Protein AF-A0A8C1TKR2-F1 (afdb_monomer)

InterPro domains:
  IPR001360 Glycoside hydrolase family 1 [PF00232] (1-185)
  IPR001360 Glycoside hydrolase family 1 [PR00131] (51-65)
  IPR001360 Glycoside hydrolase family 1 [PR00131] (103-111)
  IPR001360 Glycoside hydrolase family 1 [PR00131] (121-132)
  IPR001360 Glycoside hydrolase family 1 [PR00131] (143-160)
  IPR001360 Glycoside hydrolase family 1 [PTHR10353] (1-186)
  IPR017853 Glycoside hydrolase superfamily [SSF51445] (1-185)

Foldseek 3Di:
DVQQQCCLAEPFVFGDPVLVVLQVVLCVLLVHRLDDDDGDDPVNSVVRYNPDPDDAFADFADWDKDFADDDNHHDPQHSVRIDTHHDPPFDDALDPVGTQDEDEHQEYFTDHDPDDPPQARVVRLVSVLRHVVRNVCCVPPVVDPDDDHHYPDPADDDDDDDDPDDDDDHGPSNVSVVVCVVVVHDDDDPVPPDDDDDDDPPDDDDDDDPDDDDDDDPDDDDDDDDDD

Solvent-accessible surface area (backbone atoms only — not comparable to full-atom values): 14859 Å² total; per-residue (Å²): 118,66,53,68,65,45,28,18,31,75,70,73,18,44,68,46,66,68,61,54,53,38,47,52,54,44,24,67,76,58,74,43,81,56,65,88,78,85,81,76,51,75,70,51,16,66,66,37,36,68,73,58,99,69,87,84,44,76,40,60,52,76,68,47,78,44,84,38,82,91,54,82,52,71,47,73,41,40,52,66,33,36,41,79,48,74,66,87,86,46,52,80,46,65,38,96,89,39,38,66,58,95,69,64,47,41,34,34,52,66,66,72,59,95,62,86,73,63,46,60,41,58,69,46,36,53,49,51,52,52,41,52,50,45,39,48,42,39,38,76,71,69,68,43,89,74,87,66,72,41,74,46,65,96,61,92,81,89,75,92,81,95,69,94,78,79,86,85,77,84,34,44,42,52,55,52,52,49,51,30,62,75,63,74,46,85,76,83,55,81,88,74,52,88,83,86,83,78,79,61,92,86,67,84,84,83,86,86,73,97,73,78,89,81,83,82,79,88,76,88,73,92,81,83,87,85,90,134

pLDDT: mean 81.85, std 14.94, range [34.03, 98.25]

Radius of gyration: 30.56 Å; Cα contacts (8 Å, |Δi|>4): 233; chains: 1; bounding box: 119×52×58 Å

Nearest PDB structures (foldseek):
  8in1-assembly2_B  TM=8.750E-01  e=7.579E-13  Aplysia kurodai
  3vik-assembly1_A  TM=8.872E-01  e=7.447E-12  Neotermes koshunensis
  3vif-assembly1_A  TM=8.863E-01  e=7.950E-12  Neotermes koshunensis
  3vij-assembly1_A  TM=8.861E-01  e=1.102E-11  Neotermes koshunensis
  3vim-assembly1_A  TM=8.866E-01  e=1.340E-11  Neotermes koshunensis

Structure (mmCIF, N/CA/C/O backbone):
data_AF-A0A8C1TKR2-F1
#
_entry.id   AF-A0A8C1TKR2-F1
#
loop_
_atom_site.group_PDB
_atom_site.id
_atom_site.type_symbol
_atom_site.label_atom_id
_atom_site.label_alt_id
_atom_site.label_comp_id
_atom_site.label_asym_id
_atom_site.label_entity_id
_atom_site.label_seq_id
_atom_site.pdbx_PDB_ins_code
_atom_site.Cartn_x
_atom_site.Cartn_y
_atom_site.Cartn_z
_atom_site.occupancy
_atom_site.B_iso_or_equiv
_atom_site.auth_seq_id
_atom_site.auth_comp_id
_atom_site.auth_asym_id
_atom_site.auth_atom_id
_atom_site.pdbx_PDB_model_num
ATOM 1 N N . MET A 1 1 ? -5.888 2.257 12.547 1.00 79.06 1 MET A N 1
ATOM 2 C CA . MET A 1 1 ? -6.909 2.865 11.656 1.00 79.06 1 MET A CA 1
ATOM 3 C C . MET A 1 1 ? -7.667 1.842 10.805 1.00 79.06 1 MET A C 1
ATOM 5 O O . MET A 1 1 ? -8.885 1.901 10.816 1.00 79.06 1 MET A O 1
ATOM 9 N N . LEU A 1 2 ? -7.014 0.888 10.122 1.00 89.00 2 LEU A N 1
ATOM 10 C CA . LEU A 1 2 ? -7.695 -0.085 9.241 1.00 89.00 2 LEU A CA 1
ATOM 11 C C . LEU A 1 2 ? -8.817 -0.895 9.924 1.00 89.00 2 LEU A C 1
ATOM 13 O O . LEU A 1 2 ? -9.923 -0.996 9.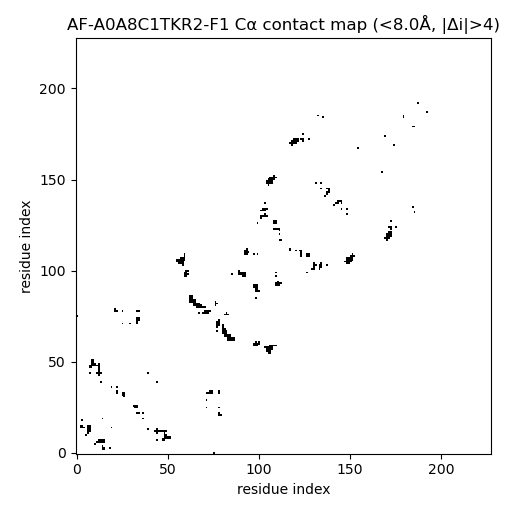398 1.00 89.00 2 LEU A O 1
ATOM 17 N N . GLY A 1 3 ? -8.546 -1.426 11.121 1.00 91.12 3 GLY A N 1
ATOM 18 C CA . GLY A 1 3 ? -9.492 -2.269 11.863 1.00 91.12 3 GLY A CA 1
ATOM 19 C C . GLY A 1 3 ? -10.804 -1.581 12.249 1.00 91.12 3 GLY A C 1
ATOM 20 O O . GLY A 1 3 ? -11.792 -2.272 12.454 1.00 91.12 3 GLY A O 1
ATOM 21 N N . TRP A 1 4 ? -10.846 -0.244 12.283 1.00 92.12 4 TRP A N 1
ATOM 22 C CA . TRP A 1 4 ? -12.078 0.502 12.564 1.00 92.12 4 TRP A CA 1
ATOM 23 C C . TRP A 1 4 ? -13.174 0.172 11.535 1.00 92.12 4 TRP A C 1
ATOM 25 O O . TRP A 1 4 ? -14.327 -0.024 11.902 1.00 92.12 4 TRP A O 1
ATOM 35 N N . PHE A 1 5 ? -12.805 0.026 10.260 1.00 93.81 5 PHE A N 1
ATOM 36 C CA . PHE A 1 5 ? -13.752 -0.273 9.182 1.00 93.81 5 PHE A CA 1
ATOM 37 C C . PHE A 1 5 ? -13.715 -1.739 8.747 1.00 93.81 5 PHE A C 1
ATOM 39 O O . PHE A 1 5 ? -14.742 -2.292 8.368 1.00 93.81 5 PHE A O 1
ATOM 46 N N . ALA A 1 6 ? -12.546 -2.381 8.806 1.00 93.75 6 ALA A N 1
ATOM 47 C CA . ALA A 1 6 ? -12.401 -3.758 8.349 1.00 93.75 6 ALA A CA 1
ATOM 48 C C . ALA A 1 6 ? -13.041 -4.776 9.306 1.00 93.75 6 ALA A C 1
ATOM 50 O O . ALA A 1 6 ? -13.633 -5.747 8.847 1.00 93.75 6 ALA A O 1
ATOM 51 N N . HIS A 1 7 ? -12.944 -4.575 10.622 1.00 96.44 7 HIS A N 1
ATOM 52 C CA . HIS A 1 7 ? -13.404 -5.576 11.588 1.00 96.44 7 HIS A CA 1
ATOM 53 C C . HIS A 1 7 ? -14.922 -5.816 11.540 1.00 96.44 7 HIS A C 1
ATOM 55 O O . HIS A 1 7 ? -15.310 -6.979 11.408 1.00 96.44 7 HIS A O 1
ATOM 61 N N . PRO A 1 8 ? -15.781 -4.771 11.501 1.00 97.44 8 PRO A N 1
ATOM 62 C CA . PRO A 1 8 ? -17.220 -4.988 11.376 1.00 97.44 8 PRO A CA 1
ATOM 63 C C . PRO A 1 8 ? -17.603 -5.759 10.105 1.00 97.44 8 PRO A C 1
ATOM 65 O O . PRO A 1 8 ? -18.511 -6.578 10.120 1.00 97.44 8 PRO A O 1
ATOM 68 N N . ILE A 1 9 ? -16.899 -5.536 8.994 1.00 96.75 9 ILE A N 1
ATOM 69 C CA . ILE A 1 9 ? -17.244 -6.156 7.708 1.00 96.75 9 ILE A CA 1
ATOM 70 C C . ILE A 1 9 ? -16.722 -7.595 7.619 1.00 96.75 9 ILE A C 1
ATOM 72 O O . ILE A 1 9 ? -17.441 -8.478 7.161 1.00 96.75 9 ILE A O 1
ATOM 76 N N . PHE A 1 10 ? -15.479 -7.846 8.032 1.00 92.56 10 PHE A N 1
ATOM 77 C CA . PHE A 1 10 ? -14.777 -9.099 7.725 1.00 92.56 10 PHE A CA 1
ATOM 78 C C . PHE A 1 10 ? -14.642 -10.065 8.907 1.00 92.56 10 PHE A C 1
ATOM 80 O O . PHE A 1 10 ? -14.197 -11.192 8.697 1.00 92.56 10 PHE A O 1
ATOM 87 N N . VAL A 1 11 ? -14.988 -9.649 10.130 1.00 95.44 11 VAL A N 1
ATOM 88 C CA . VAL A 1 11 ? -14.811 -10.471 11.338 1.00 95.44 11 VAL A CA 1
ATOM 89 C C . VAL A 1 11 ? -16.162 -10.825 11.955 1.00 95.44 11 VAL A C 1
ATOM 91 O O . VAL A 1 11 ? -16.632 -11.947 11.770 1.00 95.44 11 VAL A O 1
ATOM 94 N N . ASP A 1 12 ? -16.807 -9.892 12.655 1.00 96.12 12 ASP A N 1
ATOM 95 C CA . ASP A 1 12 ? -17.932 -10.210 13.552 1.00 96.12 12 ASP A CA 1
ATOM 96 C C . ASP A 1 12 ? -19.083 -9.190 13.557 1.00 96.12 12 ASP A C 1
ATOM 98 O O . ASP A 1 12 ? -19.992 -9.297 14.379 1.00 96.12 12 ASP A O 1
ATOM 102 N N . GLY A 1 13 ? -19.084 -8.205 12.655 1.00 96.69 13 GLY A N 1
ATOM 103 C CA . GLY A 1 13 ? -20.134 -7.183 12.631 1.00 96.69 13 GLY A CA 1
ATOM 104 C C . GLY A 1 13 ? -19.919 -6.025 13.606 1.00 96.69 13 GLY A C 1
ATOM 105 O O . GLY A 1 13 ? -20.679 -5.061 13.540 1.00 96.69 13 GLY A O 1
ATOM 106 N N . ASP A 1 14 ? -18.901 -6.068 14.476 1.00 97.69 14 ASP A N 1
ATOM 107 C CA . ASP A 1 14 ? -18.662 -5.054 15.509 1.00 97.69 14 ASP A CA 1
ATOM 108 C C . ASP A 1 14 ? -17.264 -4.412 15.414 1.00 97.69 14 ASP A C 1
ATOM 110 O O . ASP A 1 14 ? -16.359 -4.869 14.706 1.00 97.69 14 ASP A O 1
ATOM 114 N N . TYR A 1 15 ? -17.081 -3.295 16.120 1.00 97.06 15 TYR A N 1
ATOM 115 C CA . TYR A 1 15 ? -15.782 -2.646 16.253 1.00 97.06 15 TYR A CA 1
ATOM 116 C C . TYR A 1 15 ? -14.791 -3.515 17.049 1.00 97.06 15 TYR A C 1
ATOM 118 O O . TYR A 1 15 ? -15.198 -4.212 17.984 1.00 97.06 15 TYR A O 1
ATOM 126 N N . PRO A 1 16 ? -13.473 -3.410 16.773 1.00 96.00 16 PRO A N 1
ATOM 127 C CA . PRO A 1 16 ? -12.457 -4.144 17.526 1.00 96.00 16 PRO A CA 1
ATOM 128 C C . PRO A 1 16 ? -12.535 -3.855 19.029 1.00 96.00 16 PRO A C 1
ATOM 130 O O . PRO A 1 16 ? -12.645 -2.692 19.424 1.00 96.00 16 PRO A O 1
ATOM 133 N N . ALA A 1 17 ? -12.383 -4.887 19.867 1.00 94.56 17 ALA A N 1
ATOM 134 C CA . ALA A 1 17 ? -12.387 -4.751 21.331 1.00 94.56 17 ALA A CA 1
ATOM 135 C C . ALA A 1 17 ? -11.395 -3.682 21.821 1.00 94.56 17 ALA A C 1
ATOM 137 O O . ALA A 1 17 ? -11.778 -2.764 22.539 1.00 94.56 17 ALA A O 1
ATOM 138 N N . MET A 1 18 ? -10.168 -3.711 21.294 1.00 92.44 18 MET A N 1
ATOM 139 C CA . MET A 1 18 ? -9.125 -2.724 21.590 1.00 92.44 18 MET A CA 1
ATOM 140 C C . MET A 1 18 ? -9.574 -1.275 21.335 1.00 92.44 18 MET A C 1
ATOM 142 O O . MET A 1 18 ? -9.243 -0.385 22.108 1.00 92.44 18 MET A O 1
ATOM 146 N N . LEU A 1 19 ? -10.329 -1.007 20.261 1.00 92.69 19 LEU A N 1
ATOM 147 C CA . LEU A 1 19 ? -10.784 0.353 19.949 1.00 92.69 19 LEU A CA 1
ATOM 148 C C . LEU A 1 19 ? -11.823 0.841 20.970 1.00 92.69 19 LEU A C 1
ATOM 150 O O . LEU A 1 19 ? -11.782 2.004 21.378 1.00 92.69 19 LEU A O 1
ATOM 154 N N . LYS A 1 20 ? -12.730 -0.053 21.383 1.00 93.19 20 LYS A N 1
ATOM 155 C CA . LYS A 1 20 ? -13.746 0.219 22.409 1.00 93.19 20 LYS A CA 1
ATOM 156 C C . LYS A 1 20 ? -13.079 0.504 23.757 1.00 93.19 20 LYS A C 1
ATOM 158 O O . LYS A 1 20 ? -13.269 1.583 24.310 1.00 93.19 20 LYS A O 1
ATOM 163 N N . GLU A 1 21 ? -12.200 -0.396 24.196 1.00 92.81 21 GLU A N 1
ATOM 164 C CA . GLU A 1 21 ? -11.463 -0.288 25.462 1.00 92.81 21 GLU A CA 1
ATOM 165 C C . GLU A 1 21 ? -10.618 0.990 25.547 1.00 92.81 21 GLU A C 1
ATOM 167 O O . GLU A 1 21 ? -10.650 1.689 26.558 1.00 92.81 21 GLU A O 1
ATOM 172 N N . GLN A 1 22 ? -9.886 1.347 24.484 1.00 90.94 22 GLN A N 1
ATOM 173 C CA . GLN A 1 22 ? -9.074 2.571 24.471 1.00 90.94 22 GLN A CA 1
ATOM 174 C C . GLN A 1 22 ? -9.934 3.836 24.549 1.00 90.94 22 GLN A C 1
ATOM 176 O O . GLN A 1 22 ? -9.581 4.787 25.246 1.00 90.94 22 GLN A O 1
ATOM 181 N N . THR A 1 23 ? -11.086 3.846 23.875 1.00 91.12 23 THR A N 1
ATOM 182 C CA . THR A 1 23 ? -12.007 4.990 23.902 1.00 91.12 23 THR A CA 1
ATOM 183 C C . THR A 1 23 ? -12.607 5.185 25.297 1.00 91.12 23 THR A C 1
ATOM 185 O O . THR A 1 23 ? -12.652 6.312 25.792 1.00 91.12 23 THR A O 1
ATOM 188 N N . GLU A 1 24 ? -13.014 4.097 25.956 1.00 91.19 24 GLU A N 1
ATOM 189 C CA . GLU A 1 24 ? -13.528 4.118 27.331 1.00 91.19 24 GLU A CA 1
ATOM 190 C C . GLU A 1 24 ? -12.447 4.555 28.325 1.00 91.19 24 GLU A C 1
ATOM 192 O O . GLU A 1 24 ? -12.639 5.528 29.055 1.00 91.19 24 GLU A O 1
ATOM 197 N N . LYS A 1 25 ? -11.258 3.944 28.260 1.00 90.94 25 LYS A N 1
ATOM 198 C CA . LYS A 1 25 ? -10.105 4.317 29.092 1.00 90.94 25 LYS A CA 1
ATOM 199 C C . LYS A 1 25 ? -9.770 5.805 28.972 1.00 90.94 25 LYS A C 1
ATOM 201 O O . LYS A 1 25 ? -9.471 6.464 29.968 1.00 90.94 25 LYS A O 1
ATOM 206 N N . LYS A 1 26 ? -9.819 6.357 27.757 1.00 90.00 26 LYS A N 1
ATOM 207 C CA . LYS A 1 26 ? -9.553 7.780 27.508 1.00 90.00 26 LYS A CA 1
ATOM 208 C C . LYS A 1 26 ? -10.638 8.702 28.036 1.00 90.00 26 LYS A C 1
ATOM 210 O O . LYS A 1 26 ? -10.316 9.778 28.542 1.00 90.00 26 LYS A O 1
ATOM 215 N N . LYS A 1 27 ? -11.900 8.289 27.940 1.00 90.25 27 LYS A N 1
ATOM 216 C CA . LYS A 1 27 ? -13.023 9.017 28.532 1.00 90.25 27 LYS A CA 1
ATOM 217 C C . LYS A 1 27 ? -12.861 9.125 30.049 1.00 90.25 27 LYS A C 1
ATOM 219 O O . LYS A 1 27 ? -13.019 10.222 30.583 1.00 90.25 27 LYS A O 1
ATOM 224 N N . ASP A 1 28 ? -12.484 8.031 30.707 1.00 91.25 28 ASP A N 1
ATOM 225 C CA . ASP A 1 28 ? -12.277 7.990 32.158 1.00 91.25 28 ASP A CA 1
ATOM 226 C C . ASP A 1 28 ? -11.068 8.830 32.587 1.00 91.25 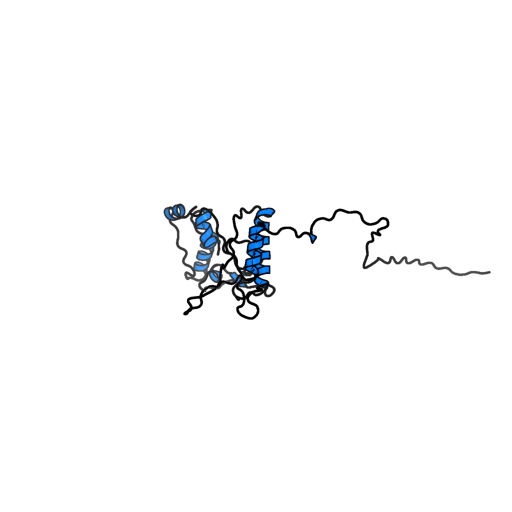28 ASP A C 1
ATOM 228 O O . ASP A 1 28 ? -11.163 9.623 33.522 1.00 91.25 28 ASP A O 1
ATOM 232 N N . LEU A 1 29 ? -9.947 8.722 31.864 1.00 91.00 29 LEU A N 1
ATOM 233 C CA . LEU A 1 29 ? -8.722 9.472 32.156 1.00 91.00 29 LEU A CA 1
ATOM 234 C C . LEU A 1 29 ? -8.907 10.990 32.014 1.00 91.00 29 LEU A C 1
ATOM 236 O O . LEU A 1 29 ? -8.419 11.758 32.839 1.00 91.00 29 LEU A O 1
ATOM 240 N N . CYS A 1 30 ? -9.577 11.431 30.949 1.00 90.19 30 CYS A N 1
ATOM 241 C CA . CYS A 1 30 ? -9.689 12.850 30.612 1.00 90.19 30 CYS A CA 1
ATOM 242 C C . CYS A 1 30 ? -10.970 13.507 31.144 1.00 90.19 30 CYS A C 1
ATOM 244 O O . CYS A 1 30 ? -11.148 14.714 30.967 1.00 90.19 30 CYS A O 1
ATOM 246 N N . GLY A 1 31 ? -11.887 12.731 31.734 1.00 90.00 31 GLY A N 1
ATOM 247 C CA . GLY A 1 31 ? -13.179 13.212 32.234 1.00 90.00 31 GLY A CA 1
ATOM 248 C C . GLY A 1 31 ? -14.092 13.806 31.153 1.00 90.00 31 GLY A C 1
ATOM 249 O O . GLY A 1 31 ? -15.048 14.510 31.472 1.00 90.00 31 GLY A O 1
ATOM 250 N N . LYS A 1 32 ? -13.791 13.567 29.869 1.00 89.00 32 LYS A N 1
ATOM 251 C CA . LYS A 1 32 ? -14.544 14.073 28.715 1.00 89.00 32 LYS A CA 1
ATOM 252 C C . LYS A 1 32 ? -14.496 13.079 27.561 1.00 89.00 32 LYS A C 1
ATOM 254 O O . LYS A 1 32 ? -13.526 12.345 27.391 1.00 89.00 32 LYS A O 1
ATOM 259 N N . GLU A 1 33 ? -15.535 13.084 26.738 1.00 86.19 33 GLU A N 1
ATOM 260 C CA . GLU A 1 33 ? -15.621 12.217 25.564 1.00 86.19 33 GLU A CA 1
ATOM 261 C C . GLU A 1 33 ? -14.721 12.758 24.437 1.00 86.19 33 GLU A C 1
ATOM 263 O O . GLU A 1 33 ? -15.028 13.775 23.816 1.00 86.19 33 GLU A O 1
ATOM 268 N N . LEU A 1 34 ? -13.575 12.104 24.200 1.00 86.69 34 LEU A N 1
ATOM 269 C CA . LEU A 1 34 ? -12.618 12.482 23.142 1.00 86.69 34 LEU A CA 1
ATOM 270 C C . LEU A 1 34 ? -12.971 11.911 21.767 1.00 86.69 34 LEU A C 1
ATOM 272 O O . LEU A 1 34 ? -12.581 12.464 20.738 1.00 86.69 34 LEU A O 1
ATOM 276 N N . ALA A 1 35 ? -13.685 10.790 21.757 1.00 86.12 35 ALA A N 1
ATOM 277 C CA . ALA A 1 35 ? -14.194 10.139 20.567 1.00 86.12 35 ALA A CA 1
ATOM 278 C C . ALA A 1 35 ? -15.553 9.528 20.886 1.00 86.12 35 ALA A C 1
ATOM 280 O O . ALA A 1 35 ? -15.739 8.916 21.936 1.00 86.12 35 ALA A O 1
ATOM 281 N N . ARG A 1 36 ? -16.483 9.685 19.947 1.00 87.44 36 ARG A N 1
ATOM 282 C CA . ARG A 1 36 ? -17.804 9.077 20.017 1.00 87.44 36 ARG A CA 1
ATOM 283 C C . ARG A 1 36 ? -17.809 7.831 19.150 1.00 87.44 36 ARG A C 1
ATOM 285 O O . ARG A 1 36 ? -17.754 7.940 17.925 1.00 87.44 36 ARG A O 1
ATOM 292 N N . LEU A 1 37 ? -17.880 6.669 19.788 1.00 90.25 37 LEU A N 1
ATOM 293 C CA . LEU A 1 37 ? -17.986 5.379 19.116 1.00 90.25 37 LEU A CA 1
ATOM 294 C C . LEU A 1 37 ? -19.405 4.828 19.327 1.00 90.25 37 LEU A C 1
ATOM 296 O O . LEU A 1 37 ? -19.747 4.465 20.452 1.00 90.25 37 LEU A O 1
ATOM 300 N N . PRO A 1 38 ? -20.266 4.818 18.293 1.00 92.69 38 PRO A N 1
ATOM 301 C CA . PRO A 1 38 ? -21.594 4.223 18.395 1.00 92.69 38 PRO A CA 1
ATOM 302 C C . PRO A 1 38 ? -21.521 2.729 18.723 1.00 92.69 38 PRO A C 1
ATOM 304 O O . PRO A 1 38 ? -20.547 2.058 18.389 1.00 92.69 38 PRO A O 1
ATOM 307 N N . VAL A 1 39 ? -22.578 2.206 19.338 1.00 95.12 39 VAL A N 1
ATOM 308 C CA . VAL A 1 39 ? -22.720 0.773 19.611 1.00 95.12 39 VAL A CA 1
ATOM 309 C C . VAL A 1 39 ? -23.666 0.182 18.577 1.00 95.12 39 VAL A C 1
ATOM 311 O O . VAL A 1 39 ? -24.789 0.665 18.440 1.00 95.12 39 VAL A O 1
ATOM 314 N N . PHE A 1 40 ? -23.222 -0.854 17.867 1.00 97.12 40 PHE A N 1
ATOM 315 C CA . PHE A 1 40 ? -24.086 -1.586 16.948 1.00 97.12 40 PHE A CA 1
ATOM 316 C C . PHE A 1 40 ? -25.052 -2.487 17.713 1.00 97.12 40 PHE A C 1
ATOM 318 O O . PHE A 1 40 ? -24.660 -3.239 18.608 1.00 97.12 40 PHE A O 1
ATOM 325 N N . THR A 1 41 ? -26.321 -2.441 17.324 1.00 97.88 41 THR A N 1
ATOM 326 C CA . THR A 1 41 ? -27.315 -3.437 17.724 1.00 97.88 41 THR A CA 1
ATOM 327 C C . THR A 1 41 ? -27.006 -4.787 17.077 1.00 97.88 41 THR A C 1
ATOM 329 O O . THR A 1 41 ? -26.368 -4.857 16.027 1.00 97.88 41 THR A O 1
ATOM 332 N N . GLU A 1 42 ? -27.504 -5.880 17.653 1.00 98.06 42 GLU A N 1
ATOM 333 C CA . GLU A 1 42 ? -27.292 -7.223 17.088 1.00 98.06 42 GLU A CA 1
ATOM 334 C C . GLU A 1 42 ? -27.815 -7.350 15.646 1.00 98.06 42 GLU A C 1
ATOM 336 O O . GLU A 1 42 ? -27.181 -7.988 14.807 1.00 98.06 42 GLU A O 1
ATOM 341 N N . ALA A 1 43 ? -28.923 -6.674 15.324 1.00 98.06 43 ALA A N 1
ATOM 342 C CA . ALA A 1 43 ? -29.457 -6.632 13.964 1.00 98.06 43 ALA A CA 1
ATOM 343 C C . ALA A 1 43 ? -28.520 -5.897 12.985 1.00 98.06 43 ALA A C 1
ATOM 345 O O . ALA A 1 43 ? -28.391 -6.303 11.831 1.00 98.06 43 ALA A O 1
ATOM 346 N N . GLU A 1 44 ? -27.848 -4.831 13.427 1.00 98.25 44 GLU A N 1
ATOM 347 C CA . GLU A 1 44 ? -26.872 -4.103 12.608 1.00 98.25 44 GLU A CA 1
ATOM 348 C C . GLU A 1 44 ? -25.592 -4.909 12.405 1.00 98.25 44 GLU A C 1
ATOM 350 O O . GLU A 1 44 ? -25.110 -4.982 11.277 1.00 98.25 44 GLU A O 1
ATOM 355 N N . LYS A 1 45 ? -25.087 -5.572 13.453 1.00 98.06 45 LYS A N 1
ATOM 356 C CA . LYS A 1 45 ? -23.911 -6.449 13.347 1.00 98.06 45 LYS A CA 1
ATOM 357 C C . LYS A 1 45 ? -24.134 -7.532 12.296 1.00 98.06 45 LYS A C 1
ATOM 359 O O . LYS A 1 45 ? -23.336 -7.663 11.371 1.00 98.06 45 LYS A O 1
ATOM 364 N N . GLN A 1 46 ? -25.272 -8.227 12.375 1.00 97.50 46 GLN A N 1
ATOM 365 C CA . GLN A 1 46 ? -25.663 -9.249 11.397 1.00 97.50 46 GLN A CA 1
ATOM 366 C C . GLN A 1 46 ? -25.832 -8.682 9.985 1.00 97.50 46 GLN A C 1
ATOM 368 O O . GLN A 1 46 ? -25.546 -9.364 9.007 1.00 97.50 46 GLN A O 1
ATOM 373 N N . ARG A 1 47 ? -26.300 -7.435 9.862 1.00 97.81 47 ARG A N 1
ATOM 374 C CA . ARG A 1 47 ? -26.461 -6.770 8.566 1.00 97.81 47 ARG A CA 1
ATOM 375 C C . ARG A 1 47 ? -25.126 -6.372 7.935 1.00 97.81 47 ARG A C 1
ATOM 377 O O . ARG A 1 47 ? -25.062 -6.316 6.712 1.00 97.81 47 ARG A O 1
ATOM 384 N N . ILE A 1 48 ? -24.113 -6.030 8.732 1.00 97.25 48 ILE A N 1
ATOM 385 C CA . ILE A 1 48 ? -22.815 -5.521 8.259 1.00 97.25 48 ILE A CA 1
ATOM 386 C C . ILE A 1 48 ? -21.820 -6.659 8.011 1.00 97.25 48 ILE 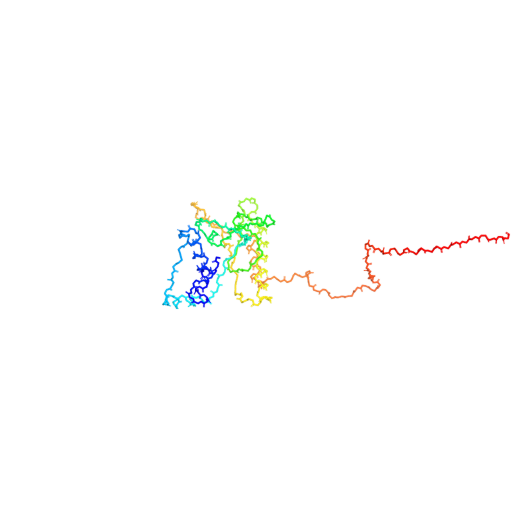A C 1
ATOM 388 O O . ILE A 1 48 ? -21.030 -6.588 7.065 1.00 97.25 48 ILE A O 1
ATOM 392 N N . GLN A 1 49 ? -21.847 -7.700 8.841 1.00 96.62 49 GLN A N 1
ATOM 393 C CA . GLN A 1 49 ? -20.918 -8.817 8.735 1.00 96.62 49 GLN A CA 1
ATOM 394 C C . GLN A 1 49 ? -21.041 -9.505 7.368 1.00 96.62 49 GLN A C 1
ATOM 396 O O . GLN A 1 49 ?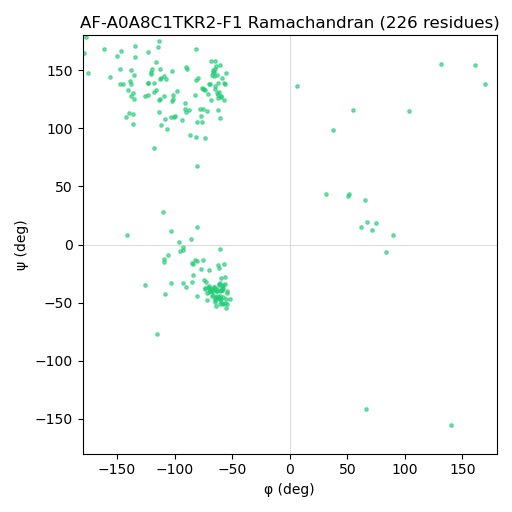 -22.126 -9.883 6.933 1.00 96.62 49 GLN A O 1
ATOM 401 N N . GLY A 1 50 ? -19.912 -9.676 6.680 1.00 92.12 50 GLY A N 1
ATOM 402 C CA . GLY A 1 50 ? -19.848 -10.348 5.384 1.00 92.12 50 GLY A CA 1
ATOM 403 C C . GLY A 1 50 ? -20.379 -9.525 4.208 1.00 92.12 50 GLY A C 1
ATOM 404 O O . GLY A 1 50 ? -20.665 -10.092 3.160 1.00 92.12 50 GLY A O 1
ATOM 405 N N . THR A 1 51 ? -20.499 -8.200 4.336 1.00 96.88 51 THR A N 1
ATOM 406 C CA . THR A 1 51 ? -21.018 -7.321 3.264 1.00 96.88 51 THR A CA 1
ATOM 407 C C . THR A 1 51 ? -20.006 -6.960 2.168 1.00 96.88 51 THR A C 1
ATOM 409 O O . THR A 1 51 ? -20.246 -6.038 1.387 1.00 96.88 51 THR A O 1
ATOM 412 N N . ALA A 1 52 ? -18.877 -7.668 2.082 1.00 87.94 52 ALA A N 1
ATOM 413 C CA . ALA A 1 52 ? -17.869 -7.455 1.049 1.00 87.94 52 ALA A CA 1
ATOM 414 C C . ALA A 1 52 ? -17.336 -8.782 0.496 1.00 87.94 52 ALA A C 1
ATOM 416 O O . ALA A 1 52 ? -16.839 -9.624 1.242 1.00 87.94 52 ALA A O 1
ATOM 417 N N . ASP A 1 53 ? -17.370 -8.922 -0.830 1.00 87.19 53 ASP A N 1
ATOM 418 C CA . ASP A 1 53 ? -16.910 -10.130 -1.530 1.00 87.19 53 ASP A CA 1
ATOM 419 C C . ASP A 1 53 ? -15.377 -10.216 -1.634 1.00 87.19 53 ASP A C 1
ATOM 421 O O . ASP A 1 53 ? -14.804 -11.284 -1.854 1.00 87.19 53 ASP A O 1
ATOM 425 N N . PHE A 1 54 ? -14.689 -9.079 -1.503 1.00 86.75 54 PHE A N 1
ATOM 426 C CA . PHE A 1 54 ? -13.235 -8.982 -1.565 1.00 86.75 54 PHE A CA 1
ATOM 427 C C . PHE A 1 54 ? -12.712 -7.835 -0.696 1.00 86.75 54 PHE A C 1
ATOM 429 O O . PHE A 1 54 ? -13.441 -6.912 -0.333 1.00 86.75 54 PHE A O 1
ATOM 436 N N . PHE A 1 55 ? -11.415 -7.879 -0.391 1.00 85.50 55 PHE A N 1
ATOM 437 C CA . PHE A 1 55 ? -10.738 -6.857 0.400 1.00 85.50 55 PHE A CA 1
ATOM 438 C C . PHE A 1 55 ? -9.958 -5.891 -0.501 1.00 85.50 55 PHE A C 1
ATOM 440 O O . PHE A 1 55 ? -8.940 -6.262 -1.088 1.00 85.50 55 PHE A O 1
ATOM 447 N N . GLY A 1 56 ? -10.429 -4.648 -0.611 1.00 85.19 56 GLY A N 1
ATOM 448 C CA . GLY A 1 56 ? -9.722 -3.568 -1.304 1.00 85.19 56 GLY A CA 1
ATOM 449 C C . GLY A 1 56 ? -8.809 -2.790 -0.354 1.00 85.19 56 GLY A C 1
ATOM 450 O O . GLY A 1 56 ? -9.287 -2.094 0.537 1.00 85.19 56 GLY A O 1
ATOM 451 N N . LEU A 1 57 ? -7.496 -2.872 -0.558 1.00 84.69 57 LEU A N 1
ATOM 452 C CA . LEU A 1 57 ? -6.479 -2.112 0.172 1.00 84.69 57 LEU A CA 1
ATOM 453 C C . LEU A 1 57 ? -5.930 -0.936 -0.654 1.00 84.69 57 LEU A C 1
ATOM 455 O O . LEU A 1 57 ? -5.186 -1.141 -1.612 1.00 84.69 57 LEU A O 1
ATOM 459 N N . ASN A 1 58 ? -6.244 0.301 -0.283 1.00 83.94 58 ASN A N 1
ATOM 460 C CA . ASN A 1 58 ? -5.596 1.485 -0.856 1.00 83.94 58 ASN A CA 1
ATOM 461 C C . ASN A 1 58 ? -4.379 1.852 0.004 1.00 83.94 58 ASN A C 1
ATOM 463 O O . ASN A 1 58 ? -4.538 2.153 1.188 1.00 83.94 58 ASN A O 1
ATOM 467 N N . HIS A 1 59 ? -3.177 1.795 -0.566 1.00 82.56 59 HIS A N 1
ATOM 468 C CA . HIS A 1 59 ? -1.936 2.034 0.164 1.00 82.56 59 HIS A CA 1
ATOM 469 C C . HIS A 1 59 ? -1.009 2.933 -0.656 1.00 82.56 59 HIS A C 1
ATOM 471 O O . HIS A 1 59 ? -0.771 2.728 -1.843 1.00 82.56 59 HIS A O 1
ATOM 477 N N . LEU A 1 60 ? -0.506 3.981 -0.016 1.00 75.12 60 LEU A N 1
ATOM 478 C CA . LEU A 1 60 ? 0.309 5.007 -0.673 1.00 75.12 60 LEU A CA 1
ATOM 479 C C . LEU A 1 60 ? 1.649 5.207 0.030 1.00 75.12 60 LEU A C 1
ATOM 481 O O . LEU A 1 60 ? 2.644 5.524 -0.614 1.00 75.12 60 LEU A O 1
ATOM 485 N N . THR A 1 61 ? 1.657 5.071 1.352 1.00 76.00 61 THR A N 1
ATOM 486 C CA . THR A 1 61 ? 2.826 5.281 2.199 1.00 76.00 61 THR A CA 1
ATOM 487 C C . THR A 1 61 ? 2.601 4.600 3.545 1.00 76.00 61 THR A C 1
ATOM 489 O O . THR A 1 61 ? 1.466 4.261 3.904 1.00 76.00 61 THR A O 1
ATOM 492 N N . SER A 1 62 ? 3.671 4.494 4.323 1.00 80.75 62 SER A N 1
ATOM 493 C CA . SER A 1 62 ? 3.625 4.129 5.735 1.00 80.75 62 SER A CA 1
ATOM 494 C C . SER A 1 62 ? 4.087 5.291 6.615 1.00 80.75 62 SER A C 1
ATOM 496 O O . SER A 1 62 ? 4.571 6.315 6.137 1.00 80.75 62 SER A O 1
ATOM 498 N N . ARG A 1 63 ? 3.896 5.155 7.927 1.00 82.75 63 ARG A N 1
ATOM 499 C CA . ARG A 1 63 ? 4.392 6.091 8.942 1.00 82.75 63 ARG A CA 1
ATOM 500 C C . ARG A 1 63 ? 5.004 5.285 10.078 1.00 82.75 63 ARG A C 1
ATOM 502 O O . ARG A 1 63 ? 4.506 4.206 10.395 1.00 82.75 63 ARG A O 1
ATOM 509 N N . LEU A 1 64 ? 6.052 5.823 10.686 1.00 84.75 64 LEU A N 1
ATOM 510 C CA . LEU A 1 64 ? 6.598 5.294 11.926 1.00 84.75 64 LEU A CA 1
ATOM 511 C C . LEU A 1 64 ? 5.736 5.765 13.096 1.00 84.75 64 LEU A C 1
ATOM 513 O O . LEU A 1 64 ? 5.226 6.889 13.082 1.00 84.75 64 LEU A O 1
ATOM 517 N N . ILE A 1 65 ? 5.563 4.898 14.091 1.00 88.94 65 ILE A N 1
ATOM 518 C CA . ILE A 1 65 ? 4.727 5.159 15.260 1.00 88.94 65 ILE A CA 1
ATOM 519 C C . ILE A 1 65 ? 5.579 5.130 16.525 1.00 88.94 65 ILE A C 1
ATOM 521 O O . ILE A 1 65 ? 6.329 4.184 16.749 1.00 88.94 65 ILE A O 1
ATOM 525 N N . THR A 1 66 ? 5.420 6.147 17.363 1.00 89.69 66 THR A N 1
ATOM 526 C CA . THR A 1 66 ? 5.919 6.176 18.742 1.00 89.69 66 THR A CA 1
ATOM 527 C C . THR A 1 66 ? 4.757 6.333 19.705 1.00 89.69 66 THR A C 1
ATOM 529 O O . THR A 1 66 ? 3.738 6.937 19.367 1.00 89.69 66 THR A O 1
ATOM 532 N N . GLU A 1 67 ? 4.917 5.803 20.911 1.00 89.81 67 GLU A N 1
ATOM 533 C CA . GLU A 1 67 ? 3.966 6.029 21.993 1.00 89.81 67 GLU A CA 1
ATOM 534 C C . GLU A 1 67 ? 3.912 7.522 22.341 1.00 89.81 67 GLU A C 1
ATOM 536 O O . GLU A 1 67 ? 4.935 8.210 22.390 1.00 89.81 67 GLU A O 1
ATOM 541 N N . SER A 1 68 ? 2.708 8.032 22.580 1.00 85.19 68 SER A N 1
ATOM 542 C CA . SER A 1 68 ? 2.506 9.370 23.116 1.00 85.19 68 SER A CA 1
ATOM 543 C C . SER A 1 68 ? 1.449 9.324 24.198 1.00 85.19 68 SER A C 1
ATOM 545 O O . SER A 1 68 ? 0.277 9.097 23.911 1.00 85.19 68 SER A O 1
ATOM 547 N N . LEU A 1 69 ? 1.861 9.558 25.436 1.00 77.88 69 LEU A N 1
ATOM 548 C CA . LEU A 1 69 ? 0.978 9.445 26.586 1.00 77.88 69 LEU A CA 1
ATOM 549 C C . LEU A 1 69 ? 0.267 10.765 26.897 1.00 77.88 69 LEU A C 1
ATOM 551 O O . LEU A 1 69 ? 0.804 11.854 26.695 1.00 77.88 69 LEU A O 1
ATOM 555 N N . ASN A 1 70 ? -0.915 10.636 27.499 1.00 69.75 70 ASN A N 1
ATOM 556 C CA . ASN A 1 70 ? -1.578 11.679 28.292 1.00 69.75 70 ASN A CA 1
ATOM 557 C C . ASN A 1 70 ? -2.058 12.934 27.542 1.00 69.75 70 ASN A C 1
ATOM 559 O O . ASN A 1 70 ? -2.356 13.940 28.182 1.00 69.75 70 ASN A O 1
ATOM 563 N N . SER A 1 71 ? -2.215 12.886 26.216 1.00 83.81 71 SER A N 1
ATOM 564 C CA . SER A 1 71 ? -3.004 13.916 25.529 1.00 83.81 71 SER A CA 1
ATOM 565 C C . SER A 1 71 ? -4.500 13.683 25.750 1.00 83.81 71 SER A C 1
ATOM 567 O O . SER A 1 71 ? -5.000 12.560 25.611 1.00 83.81 71 SER A O 1
ATOM 569 N N . CYS A 1 72 ? -5.204 14.767 26.075 1.00 88.38 72 CYS A N 1
ATOM 570 C CA . CYS A 1 72 ? -6.661 14.831 26.171 1.00 88.38 72 CYS A CA 1
ATOM 571 C C . CYS A 1 72 ? -7.262 15.682 25.041 1.00 88.38 72 CYS A C 1
ATOM 573 O O . CYS A 1 72 ? -8.321 16.298 25.209 1.00 88.38 72 CYS A O 1
ATOM 575 N N . ASP A 1 73 ? -6.586 15.743 23.897 1.00 88.12 73 ASP A N 1
ATOM 576 C CA . ASP A 1 73 ? -7.098 16.386 22.693 1.00 88.12 73 ASP A CA 1
ATOM 577 C C . ASP A 1 73 ? -7.893 15.400 21.837 1.00 88.12 73 ASP A C 1
ATOM 579 O O . ASP A 1 73 ? -7.650 14.193 21.838 1.00 88.12 73 ASP A O 1
ATOM 583 N N . ALA A 1 74 ? -8.862 15.914 21.082 1.00 84.88 74 ALA A N 1
ATOM 584 C CA . ALA A 1 74 ? -9.628 15.088 20.158 1.00 84.88 74 ALA A CA 1
ATOM 585 C C . ALA A 1 74 ? -8.739 14.602 18.999 1.00 84.88 74 ALA A C 1
ATOM 587 O O . ALA A 1 74 ? -7.845 15.313 18.536 1.00 84.88 74 ALA A O 1
ATOM 588 N N . GLY A 1 75 ? -9.005 13.393 18.507 1.00 85.69 75 GLY A N 1
ATOM 589 C CA . GLY A 1 75 ? -8.354 12.841 17.319 1.00 85.69 75 GLY A CA 1
ATOM 590 C C . GLY A 1 75 ? -7.824 11.418 17.512 1.00 85.69 75 GLY A C 1
ATOM 591 O O . GLY A 1 75 ? -7.514 11.013 18.632 1.00 85.69 75 GLY A O 1
ATOM 592 N N . PRO A 1 76 ? -7.690 10.647 16.418 1.00 86.69 76 PRO A N 1
ATOM 593 C CA . PRO A 1 76 ? -7.348 9.225 16.477 1.00 86.69 76 PRO A CA 1
ATOM 594 C C . PRO A 1 76 ? -5.979 8.959 17.116 1.00 86.69 76 PRO A C 1
ATOM 596 O O . PRO A 1 76 ? -5.831 7.977 17.834 1.00 86.69 76 PRO A O 1
ATOM 599 N N . ASN A 1 77 ? -5.011 9.850 16.897 1.00 88.75 77 ASN A N 1
ATOM 600 C CA . ASN A 1 77 ? -3.663 9.761 17.461 1.00 88.75 77 ASN A CA 1
ATOM 601 C C . ASN A 1 77 ? -3.678 9.896 18.992 1.00 88.75 77 ASN A C 1
ATOM 603 O O . ASN A 1 77 ? -3.115 9.067 19.697 1.00 88.75 77 ASN A O 1
ATOM 607 N N . ASN A 1 78 ? -4.395 10.899 19.507 1.00 88.50 78 ASN A N 1
ATOM 608 C CA . ASN A 1 78 ? -4.486 11.168 20.944 1.00 88.50 78 ASN A CA 1
ATOM 609 C C . ASN A 1 78 ? -5.320 10.112 21.680 1.00 88.50 78 ASN A C 1
ATOM 611 O O . ASN A 1 78 ? -4.996 9.747 22.805 1.00 88.50 78 ASN A O 1
ATOM 615 N N . VAL A 1 79 ? -6.384 9.607 21.044 1.00 88.00 79 VAL A N 1
ATOM 616 C CA . VAL A 1 79 ? -7.198 8.514 21.600 1.00 88.00 79 VAL A CA 1
ATOM 617 C C . VAL A 1 79 ? -6.418 7.201 21.608 1.00 88.00 79 VAL A C 1
ATOM 619 O O . VAL A 1 79 ? -6.524 6.442 22.562 1.00 88.00 79 VAL A O 1
ATOM 622 N N . GLY A 1 80 ? -5.620 6.945 20.571 1.00 87.94 80 GLY A N 1
ATOM 623 C CA . GLY A 1 80 ? -4.793 5.745 20.468 1.00 87.94 80 GLY A CA 1
ATOM 624 C C . GLY A 1 80 ? -3.424 5.833 21.150 1.00 87.94 80 GLY A C 1
ATOM 625 O O . GLY A 1 80 ? -2.644 4.902 20.979 1.00 87.94 80 GLY A O 1
ATOM 626 N N . ASP A 1 81 ? -3.119 6.925 21.860 1.00 90.19 81 ASP A N 1
ATOM 627 C CA . ASP A 1 81 ? -1.829 7.171 22.526 1.00 90.19 81 ASP A CA 1
ATOM 628 C C . ASP A 1 81 ? -0.606 6.999 21.610 1.00 90.19 81 ASP A C 1
ATOM 630 O O . ASP A 1 81 ? 0.415 6.418 21.984 1.00 90.19 81 ASP A O 1
ATOM 634 N N . PHE A 1 82 ? -0.691 7.523 20.386 1.00 90.31 82 PHE A N 1
ATOM 635 C CA . PHE A 1 82 ? 0.397 7.404 19.424 1.00 90.31 82 PHE A CA 1
ATOM 636 C C . PHE A 1 82 ? 0.681 8.683 18.640 1.00 90.31 82 PHE A C 1
ATOM 638 O O . PHE A 1 82 ? -0.209 9.463 18.303 1.00 90.31 82 PHE A O 1
ATOM 645 N N . GLN A 1 83 ? 1.943 8.846 18.252 1.00 88.88 83 GLN A N 1
ATOM 646 C CA . GLN A 1 83 ? 2.407 9.882 17.339 1.00 88.88 83 GLN A CA 1
ATOM 647 C C . GLN A 1 83 ? 2.994 9.266 16.077 1.00 88.88 83 GLN A C 1
ATOM 649 O O . GLN A 1 83 ? 3.714 8.270 16.113 1.00 88.88 83 GLN A O 1
ATOM 654 N N . THR A 1 84 ? 2.678 9.888 14.946 1.00 87.94 84 THR A N 1
ATOM 655 C CA . THR A 1 84 ? 3.175 9.489 13.631 1.00 87.94 84 THR A CA 1
ATOM 656 C C . THR A 1 84 ? 4.362 10.355 13.242 1.00 87.94 84 THR A C 1
ATOM 658 O O . THR A 1 84 ? 4.248 11.581 13.263 1.00 87.94 84 THR A O 1
ATOM 661 N N . HIS A 1 85 ? 5.443 9.743 12.783 1.00 85.69 85 HIS A N 1
ATOM 662 C CA . HIS A 1 85 ? 6.567 10.439 12.164 1.00 85.69 85 HIS A CA 1
ATOM 663 C C . HIS A 1 85 ? 7.004 9.727 10.878 1.00 85.69 85 HIS A C 1
ATOM 665 O O . HIS A 1 85 ? 6.502 8.658 10.519 1.00 85.69 85 HIS A O 1
ATOM 671 N N . THR A 1 86 ? 7.886 10.373 10.129 1.00 82.81 86 THR A N 1
ATOM 672 C CA . THR A 1 86 ? 8.513 9.826 8.921 1.00 82.81 86 THR A CA 1
ATOM 673 C C . THR A 1 86 ? 9.980 9.630 9.179 1.00 82.81 86 THR A C 1
ATOM 675 O O . THR A 1 86 ? 10.599 10.472 9.830 1.00 82.81 86 THR A O 1
ATOM 678 N N . ASP A 1 87 ? 10.533 8.556 8.635 1.00 75.81 87 ASP A N 1
ATOM 679 C CA . ASP A 1 87 ? 11.975 8.408 8.605 1.00 75.81 87 ASP A CA 1
ATOM 680 C C . ASP A 1 87 ? 12.567 9.456 7.642 1.00 75.81 87 ASP A C 1
ATOM 682 O O . ASP A 1 87 ? 12.150 9.505 6.480 1.00 75.81 87 ASP A O 1
ATOM 686 N N . PRO A 1 88 ? 13.508 10.308 8.084 1.00 79.88 88 PRO A N 1
ATOM 687 C CA . PRO A 1 88 ? 14.170 11.272 7.209 1.00 79.88 88 PRO A CA 1
ATOM 688 C C . PRO A 1 88 ? 14.977 10.624 6.075 1.00 79.88 88 PRO A C 1
ATOM 690 O O . PRO A 1 88 ? 15.321 11.307 5.115 1.00 79.88 88 PRO A O 1
ATOM 693 N N . THR A 1 89 ? 15.309 9.334 6.186 1.00 77.12 89 THR A N 1
ATOM 694 C CA . THR A 1 89 ? 16.038 8.581 5.154 1.00 77.12 89 THR A CA 1
ATOM 695 C C . THR A 1 89 ? 15.141 8.095 4.017 1.00 77.12 89 THR A C 1
ATOM 697 O O . THR A 1 89 ? 15.651 7.697 2.969 1.00 77.12 89 THR A O 1
ATOM 700 N N . TRP A 1 90 ? 13.815 8.122 4.189 1.00 74.25 90 TRP A N 1
ATOM 701 C CA . TRP A 1 90 ? 12.892 7.756 3.119 1.00 74.25 90 TRP A CA 1
ATOM 702 C C . TRP A 1 90 ? 12.898 8.815 2.027 1.00 74.25 90 TRP A C 1
ATOM 704 O O . TRP A 1 90 ? 12.877 10.016 2.300 1.00 74.25 90 TRP A O 1
ATOM 714 N N . LEU A 1 91 ? 12.885 8.358 0.774 1.00 68.06 91 LEU A N 1
ATOM 715 C CA . LEU A 1 91 ? 12.890 9.262 -0.366 1.00 68.06 91 LEU A CA 1
ATOM 716 C C . LEU A 1 91 ? 11.617 10.127 -0.344 1.00 68.06 91 LEU A C 1
ATOM 718 O O . LEU A 1 91 ? 10.505 9.575 -0.267 1.00 68.06 91 LEU A O 1
ATOM 722 N N . PRO A 1 92 ? 11.759 11.466 -0.392 1.00 67.00 92 PRO A N 1
ATOM 723 C CA . PRO A 1 92 ? 10.617 12.353 -0.517 1.00 67.00 92 PRO A CA 1
ATOM 724 C C . PRO A 1 92 ? 9.928 12.108 -1.862 1.00 67.00 92 PRO A C 1
ATOM 726 O O . PRO A 1 92 ? 10.542 11.657 -2.825 1.00 67.00 92 PRO A O 1
ATOM 729 N N . THR A 1 93 ? 8.631 12.393 -1.922 1.00 67.88 93 THR A N 1
ATOM 730 C CA . THR A 1 93 ? 7.881 12.413 -3.182 1.00 67.88 93 THR A CA 1
ATOM 731 C C . THR A 1 93 ? 7.425 13.836 -3.474 1.00 67.88 93 THR A C 1
ATOM 733 O O . THR A 1 93 ? 7.532 14.705 -2.609 1.00 67.88 93 THR A O 1
ATOM 736 N N . ALA A 1 94 ? 6.807 14.073 -4.634 1.00 65.94 94 ALA A N 1
ATOM 737 C CA . ALA A 1 94 ? 6.215 15.375 -4.959 1.00 65.94 94 ALA A CA 1
ATOM 738 C C . ALA A 1 94 ? 5.090 15.823 -3.994 1.00 65.94 94 ALA A C 1
ATOM 740 O O . ALA A 1 94 ? 4.532 16.910 -4.145 1.00 65.94 94 ALA A O 1
ATOM 741 N N . SER A 1 95 ? 4.702 14.985 -3.025 1.00 65.94 95 SER A N 1
ATOM 742 C CA . SER A 1 95 ? 3.826 15.358 -1.921 1.00 65.94 95 SER A CA 1
ATOM 743 C C . SER A 1 95 ? 4.464 15.030 -0.575 1.00 65.94 95 SER A C 1
ATOM 745 O O . SER A 1 95 ? 4.728 13.869 -0.282 1.00 65.94 95 SER A O 1
ATOM 747 N N . ASP A 1 96 ? 4.520 16.013 0.325 1.00 65.00 96 ASP A N 1
ATOM 748 C CA . ASP A 1 96 ? 4.962 15.841 1.724 1.00 65.00 96 ASP A CA 1
ATOM 749 C C . ASP A 1 96 ? 4.141 14.791 2.508 1.00 65.00 96 ASP A C 1
ATOM 751 O O . ASP A 1 96 ? 4.523 14.299 3.577 1.00 65.00 96 ASP A O 1
ATOM 755 N N . ARG A 1 97 ? 2.960 14.432 1.990 1.00 57.28 97 ARG A N 1
ATOM 756 C CA . ARG A 1 97 ? 2.065 13.440 2.594 1.00 57.28 97 ARG A CA 1
ATOM 757 C C . ARG A 1 97 ? 2.403 12.002 2.208 1.00 57.28 97 ARG A C 1
ATOM 759 O O . ARG A 1 97 ? 1.907 11.098 2.881 1.00 57.28 97 ARG A O 1
ATOM 766 N N . ILE A 1 98 ? 3.211 11.790 1.172 1.00 63.16 98 ILE A N 1
ATOM 767 C CA . ILE A 1 98 ? 3.515 10.473 0.611 1.00 63.16 98 ILE A CA 1
ATOM 768 C C . ILE A 1 98 ? 5.031 10.273 0.646 1.00 63.16 98 ILE A C 1
ATOM 770 O O . ILE A 1 98 ? 5.795 11.124 0.201 1.00 63.16 98 ILE A O 1
ATOM 774 N N . GLN A 1 99 ? 5.463 9.143 1.194 1.00 64.00 99 GLN A N 1
ATOM 775 C CA . GLN A 1 99 ? 6.851 8.701 1.196 1.00 64.00 99 GLN A CA 1
ATOM 776 C C . GLN A 1 99 ? 6.916 7.354 0.473 1.00 64.00 99 GLN A C 1
ATOM 778 O O . GLN A 1 99 ? 5.956 6.576 0.499 1.00 64.00 99 GLN A O 1
ATOM 783 N N . SER A 1 100 ? 8.033 7.079 -0.196 1.00 52.00 100 SER A N 1
ATOM 784 C CA . SER A 1 100 ? 8.267 5.754 -0.769 1.00 52.00 100 SER A CA 1
ATOM 785 C C . SER A 1 100 ? 8.632 4.782 0.354 1.00 52.00 100 SER A C 1
ATOM 787 O O . SER A 1 100 ? 9.633 4.984 1.037 1.00 52.00 100 SER A O 1
ATOM 789 N N . VAL A 1 101 ? 7.807 3.756 0.577 1.00 47.03 101 VAL A N 1
ATOM 790 C CA . VAL A 1 101 ? 8.009 2.735 1.617 1.00 47.03 101 VAL A CA 1
ATOM 791 C C . VAL A 1 101 ? 7.662 1.369 1.022 1.00 47.03 101 VAL A C 1
ATOM 793 O O . VAL A 1 101 ? 6.676 1.281 0.316 1.00 47.03 101 VAL A O 1
ATOM 796 N N . PRO A 1 102 ? 8.388 0.274 1.256 1.00 41.09 102 PRO A N 1
ATOM 797 C CA . PRO A 1 102 ? 7.920 -1.041 0.799 1.00 41.09 102 PRO A CA 1
ATOM 798 C C . PRO A 1 102 ? 6.597 -1.426 1.503 1.00 41.09 102 PRO A C 1
ATOM 800 O O . PRO A 1 102 ? 6.570 -1.291 2.723 1.00 41.09 102 PRO A O 1
ATOM 803 N N . ILE A 1 103 ? 5.535 -1.860 0.773 1.00 48.03 103 ILE A N 1
ATOM 804 C CA . ILE A 1 103 ? 4.451 -2.835 1.156 1.00 48.03 103 ILE A CA 1
ATOM 805 C C . ILE A 1 103 ? 3.156 -2.760 0.273 1.00 48.03 103 ILE A C 1
ATOM 807 O O . ILE A 1 103 ? 2.838 -1.745 -0.329 1.00 48.03 103 ILE A O 1
ATOM 811 N N . TYR A 1 104 ? 2.429 -3.892 0.220 1.00 45.44 104 TYR A N 1
ATOM 812 C CA . TYR A 1 104 ? 1.357 -4.452 -0.650 1.00 45.44 104 TYR A CA 1
ATOM 813 C C . TYR A 1 104 ? 0.012 -3.715 -0.830 1.00 45.44 104 TYR A C 1
ATOM 815 O O . TYR A 1 104 ? -0.507 -3.117 0.110 1.00 45.44 104 TYR A O 1
ATOM 823 N N . ILE A 1 105 ? -0.576 -3.760 -2.049 1.00 46.69 105 ILE A N 1
ATOM 824 C CA . ILE A 1 105 ? -1.555 -2.735 -2.467 1.00 46.69 105 ILE A CA 1
ATOM 825 C C . ILE A 1 105 ? -2.561 -3.140 -3.562 1.00 46.69 105 ILE A C 1
ATOM 827 O O . ILE A 1 105 ? -2.202 -3.780 -4.543 1.00 46.69 105 ILE A O 1
ATOM 831 N N . THR A 1 106 ? -3.801 -2.645 -3.450 1.00 41.84 106 THR A N 1
ATOM 832 C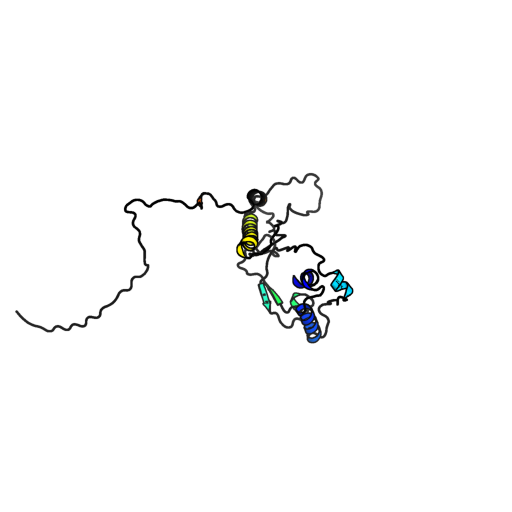 CA . THR A 1 106 ? -4.847 -2.665 -4.499 1.00 41.84 106 THR A CA 1
ATOM 833 C C . THR A 1 106 ? -5.156 -1.286 -5.113 1.00 41.84 106 THR A C 1
ATOM 835 O O . THR A 1 106 ? -5.809 -1.239 -6.146 1.00 41.84 106 THR A O 1
ATOM 838 N N . GLY A 1 107 ? -4.680 -0.179 -4.527 1.00 55.16 107 GLY A N 1
ATOM 839 C CA . GLY A 1 107 ? -4.630 1.165 -5.126 1.00 55.16 107 GLY A CA 1
ATOM 840 C C . GLY A 1 107 ? -3.344 1.898 -4.727 1.00 55.16 107 GLY A C 1
ATOM 841 O O . GLY A 1 107 ? -3.198 2.215 -3.551 1.00 55.16 107 GLY A O 1
ATOM 842 N N . ASN A 1 108 ? -2.406 2.112 -5.658 1.00 65.19 108 ASN A N 1
ATOM 843 C CA . ASN A 1 108 ? -1.065 2.644 -5.360 1.00 65.19 108 ASN A CA 1
ATOM 844 C C . ASN A 1 108 ? -0.576 3.673 -6.377 1.00 65.19 108 ASN A C 1
ATOM 846 O O . ASN A 1 108 ? -0.760 3.480 -7.574 1.00 65.19 108 ASN A O 1
ATOM 850 N N . GLY A 1 109 ? 0.090 4.738 -5.937 1.00 60.81 109 GLY A N 1
ATOM 851 C CA . GLY A 1 109 ? 0.646 5.723 -6.853 1.00 60.81 109 GLY A CA 1
ATOM 852 C C . GLY A 1 109 ? 1.461 6.805 -6.167 1.00 60.81 109 GLY A C 1
ATOM 853 O O . GLY A 1 109 ? 1.132 7.237 -5.066 1.00 60.81 109 GLY A O 1
ATOM 854 N N . MET A 1 110 ? 2.489 7.283 -6.864 1.00 73.19 110 MET A N 1
ATOM 855 C CA . MET A 1 110 ? 3.340 8.385 -6.420 1.00 73.19 110 MET A CA 1
ATOM 856 C C . MET A 1 110 ? 3.076 9.640 -7.265 1.00 73.19 110 MET A C 1
ATOM 858 O O . MET A 1 110 ? 3.100 9.547 -8.499 1.00 73.19 110 MET A O 1
ATOM 862 N N . PRO A 1 111 ? 2.799 10.806 -6.653 1.00 69.31 111 PRO A N 1
ATOM 863 C CA . PRO A 1 111 ? 2.691 12.059 -7.390 1.00 69.31 111 PRO A CA 1
ATOM 864 C C . PRO A 1 111 ? 4.052 12.438 -7.988 1.00 69.31 111 PRO A C 1
ATOM 866 O O . PRO A 1 111 ? 5.090 12.198 -7.376 1.00 69.31 111 PRO A O 1
ATOM 869 N N . THR A 1 112 ? 4.039 13.037 -9.176 1.00 68.44 112 THR A N 1
ATOM 870 C CA . THR A 1 112 ? 5.236 13.564 -9.850 1.00 68.44 112 THR A CA 1
ATOM 871 C C . THR A 1 112 ? 5.295 15.076 -9.693 1.00 68.44 112 THR A C 1
ATOM 873 O O . THR A 1 112 ? 4.245 15.723 -9.643 1.00 68.44 112 THR A O 1
ATOM 876 N N . GLU A 1 113 ? 6.495 15.653 -9.656 1.00 71.19 113 GLU A N 1
ATOM 877 C CA . GLU A 1 113 ? 6.634 17.109 -9.686 1.00 71.19 113 GLU A CA 1
ATOM 878 C C . GLU A 1 113 ? 6.141 17.691 -11.026 1.00 71.19 113 GLU A C 1
ATOM 880 O O . GLU A 1 113 ? 6.032 16.994 -12.037 1.00 71.19 113 GLU A O 1
ATOM 885 N N . ASN A 1 114 ? 5.796 18.982 -11.019 1.00 67.19 114 ASN A N 1
ATOM 886 C CA . ASN A 1 114 ? 5.274 19.706 -12.189 1.00 67.19 114 ASN A CA 1
ATOM 887 C C . ASN A 1 114 ? 6.328 20.619 -12.849 1.00 67.19 114 ASN A C 1
ATOM 889 O O . ASN A 1 114 ? 5.979 21.491 -13.646 1.00 67.19 114 ASN A O 1
ATOM 893 N N . ASN A 1 115 ? 7.596 20.480 -12.471 1.00 62.44 115 ASN A N 1
ATOM 894 C CA . ASN A 1 115 ? 8.741 21.264 -12.932 1.00 62.44 115 ASN A CA 1
ATOM 895 C C . ASN A 1 115 ? 9.733 20.336 -13.676 1.00 62.44 115 ASN A C 1
ATOM 897 O O . ASN A 1 115 ? 9.730 19.123 -13.496 1.00 62.44 115 ASN A O 1
ATOM 901 N N . GLY A 1 116 ? 10.573 20.894 -14.551 1.00 72.88 116 GLY A N 1
ATOM 902 C CA . GLY A 1 116 ? 11.579 20.102 -15.274 1.00 72.88 116 GLY A CA 1
ATOM 903 C C . GLY A 1 116 ? 10.997 19.079 -16.265 1.00 72.88 116 GLY A C 1
ATOM 904 O O . GLY A 1 116 ? 10.041 19.374 -16.986 1.00 72.88 116 GLY A O 1
ATOM 905 N N . ASP A 1 117 ? 11.619 17.899 -16.348 1.00 77.06 117 ASP A N 1
ATOM 906 C CA . ASP A 1 117 ? 11.201 16.807 -17.238 1.00 77.06 117 ASP A CA 1
ATOM 907 C C . ASP A 1 117 ? 10.050 15.994 -16.627 1.00 77.06 117 ASP A C 1
ATOM 909 O O . ASP A 1 117 ? 10.240 15.022 -15.896 1.00 77.06 117 ASP A O 1
ATOM 913 N N . VAL A 1 118 ? 8.830 16.396 -16.977 1.00 76.94 118 VAL A N 1
ATOM 914 C CA . VAL A 1 118 ? 7.583 15.775 -16.506 1.00 76.94 118 VAL A CA 1
ATOM 915 C C . VAL A 1 118 ? 7.300 14.424 -17.194 1.00 76.94 118 VAL A C 1
ATOM 917 O O . VAL A 1 118 ? 6.430 13.675 -16.743 1.00 76.94 118 VAL A O 1
ATOM 920 N N . PHE A 1 119 ? 8.006 14.088 -18.282 1.00 81.81 119 PHE A N 1
ATOM 921 C CA . PHE A 1 119 ? 7.737 12.882 -19.075 1.00 81.81 119 PHE A CA 1
ATOM 922 C C . PHE A 1 119 ? 8.566 11.674 -18.646 1.00 81.81 119 PHE A C 1
ATOM 924 O O . PHE A 1 119 ? 8.070 10.554 -18.756 1.00 81.81 119 PHE A O 1
ATOM 931 N N . SER A 1 120 ? 9.801 11.876 -18.178 1.00 84.81 120 SER A N 1
ATOM 932 C CA . SER A 1 120 ? 10.676 10.769 -17.767 1.00 84.81 120 SER A CA 1
ATOM 933 C C . SER A 1 120 ? 10.282 10.142 -16.427 1.00 84.81 120 SER A C 1
ATOM 935 O O . SER A 1 120 ? 10.528 8.954 -16.243 1.00 84.81 120 SER A O 1
ATOM 937 N N . ASP A 1 121 ? 9.695 10.924 -15.510 1.00 85.75 121 ASP A N 1
ATOM 938 C CA . ASP A 1 121 ? 9.129 10.505 -14.214 1.00 85.75 121 ASP A CA 1
ATOM 939 C C . ASP A 1 121 ? 9.810 9.304 -13.517 1.00 85.75 121 ASP A C 1
ATOM 941 O O . ASP A 1 121 ? 9.149 8.417 -12.974 1.00 85.75 121 ASP A O 1
ATOM 945 N N . THR A 1 122 ? 11.150 9.287 -13.512 1.00 87.31 122 THR A N 1
ATOM 946 C CA . THR A 1 122 ? 11.967 8.131 -13.100 1.00 87.31 122 THR A CA 1
ATOM 947 C C . THR A 1 122 ? 11.683 7.688 -11.666 1.00 87.31 122 THR A C 1
ATOM 949 O O . THR A 1 122 ? 11.584 6.497 -11.399 1.00 87.31 122 THR A O 1
ATOM 952 N N . GLU A 1 123 ? 11.448 8.623 -10.749 1.00 83.50 123 GLU A N 1
ATOM 953 C CA . GLU A 1 123 ? 11.109 8.283 -9.362 1.00 83.50 123 GLU A CA 1
ATOM 954 C C . GLU A 1 123 ? 9.789 7.506 -9.266 1.00 83.50 123 GLU A C 1
ATOM 956 O O . GLU A 1 123 ? 9.675 6.545 -8.507 1.00 83.50 123 GLU A O 1
ATOM 961 N N . ARG A 1 124 ? 8.796 7.864 -10.092 1.00 86.69 124 ARG A N 1
ATOM 962 C CA . ARG A 1 124 ? 7.523 7.138 -10.180 1.00 86.69 124 ARG A CA 1
ATOM 963 C C . ARG A 1 124 ? 7.713 5.766 -10.827 1.00 86.69 124 ARG A C 1
ATOM 965 O O . ARG A 1 124 ? 7.053 4.815 -10.416 1.00 86.69 124 ARG A O 1
ATOM 972 N N . VAL A 1 125 ? 8.604 5.647 -11.813 1.00 89.69 125 VAL A N 1
ATOM 973 C CA . VAL A 1 125 ? 9.004 4.357 -12.404 1.00 89.69 125 VAL A CA 1
ATOM 974 C C . VAL A 1 125 ? 9.586 3.440 -11.326 1.00 89.69 125 VAL A C 1
ATOM 976 O O . VAL A 1 125 ? 9.127 2.307 -11.190 1.00 89.69 125 VAL A O 1
ATOM 979 N N . ASP A 1 126 ? 10.542 3.924 -10.537 1.00 87.75 126 ASP A N 1
ATOM 980 C CA . ASP A 1 126 ? 11.207 3.126 -9.502 1.00 87.75 126 ASP A CA 1
ATOM 981 C C . ASP A 1 126 ? 10.254 2.763 -8.358 1.00 87.75 126 ASP A C 1
ATOM 983 O O . ASP A 1 126 ? 10.214 1.608 -7.928 1.00 87.75 126 ASP A O 1
ATOM 987 N N . TYR A 1 127 ? 9.401 3.705 -7.946 1.00 86.19 127 TYR A N 1
ATOM 988 C CA . TYR A 1 127 ? 8.316 3.465 -6.997 1.00 86.19 127 TYR A CA 1
ATOM 989 C C . TYR A 1 127 ? 7.394 2.334 -7.472 1.00 86.19 127 TYR A C 1
ATOM 991 O O . TYR A 1 127 ? 7.208 1.346 -6.764 1.00 86.19 127 TYR A O 1
ATOM 999 N N . LEU A 1 128 ? 6.849 2.425 -8.691 1.00 89.56 128 LEU A N 1
ATOM 1000 C CA . LEU A 1 128 ? 5.931 1.405 -9.208 1.00 89.56 128 LEU A CA 1
ATOM 1001 C C . LEU A 1 128 ? 6.612 0.043 -9.355 1.00 89.56 128 LEU A C 1
ATOM 1003 O O . LEU A 1 128 ? 6.008 -0.969 -9.004 1.00 89.56 128 LEU A O 1
ATOM 1007 N N . LYS A 1 129 ? 7.869 -0.001 -9.820 1.00 90.31 129 LYS A N 1
ATOM 1008 C CA . LYS A 1 129 ? 8.638 -1.253 -9.885 1.00 90.31 129 LYS A CA 1
ATOM 1009 C C . LYS A 1 129 ? 8.752 -1.902 -8.512 1.00 90.31 129 LYS A C 1
ATOM 1011 O O . LYS A 1 129 ? 8.424 -3.079 -8.381 1.00 90.31 129 LYS A O 1
ATOM 1016 N N . ALA A 1 130 ? 9.180 -1.144 -7.502 1.00 88.62 130 ALA A N 1
ATOM 1017 C CA . ALA A 1 130 ? 9.346 -1.655 -6.148 1.00 88.62 130 ALA A CA 1
ATOM 1018 C C . ALA A 1 130 ? 8.016 -2.179 -5.585 1.00 88.62 130 ALA A C 1
ATOM 1020 O O . ALA A 1 130 ? 7.936 -3.332 -5.169 1.00 88.62 130 ALA A O 1
ATOM 1021 N N . TYR A 1 131 ? 6.946 -1.385 -5.649 1.00 88.06 131 TYR A N 1
ATOM 1022 C CA . TYR A 1 131 ? 5.655 -1.757 -5.068 1.00 88.06 131 TYR A CA 1
ATOM 1023 C C . TYR A 1 131 ? 4.954 -2.916 -5.783 1.00 88.06 131 TYR A C 1
ATOM 1025 O O . TYR A 1 131 ? 4.357 -3.768 -5.122 1.00 88.06 131 TYR A O 1
ATOM 1033 N N . ILE A 1 132 ? 5.029 -2.986 -7.116 1.00 90.94 132 ILE A N 1
ATOM 1034 C CA . ILE A 1 132 ? 4.491 -4.126 -7.871 1.00 90.94 132 ILE A CA 1
ATOM 1035 C C . ILE A 1 132 ? 5.306 -5.389 -7.568 1.00 90.94 132 ILE A C 1
ATOM 1037 O O . ILE A 1 132 ? 4.726 -6.461 -7.400 1.00 90.94 132 ILE A O 1
ATOM 1041 N N . ASN A 1 133 ? 6.633 -5.273 -7.452 1.00 91.19 133 ASN A N 1
ATOM 1042 C CA . ASN A 1 133 ? 7.491 -6.402 -7.098 1.00 91.19 133 ASN A CA 1
ATOM 1043 C C . ASN A 1 133 ? 7.153 -6.948 -5.707 1.00 91.19 133 ASN A C 1
ATOM 1045 O O . ASN A 1 133 ? 6.979 -8.154 -5.554 1.00 91.19 133 ASN A O 1
ATOM 1049 N N . GLU A 1 134 ? 6.973 -6.074 -4.715 1.00 89.19 134 GLU A N 1
ATOM 1050 C CA . GLU A 1 134 ? 6.510 -6.494 -3.391 1.00 89.19 134 GLU A CA 1
ATOM 1051 C C . GLU A 1 134 ? 5.123 -7.153 -3.476 1.00 89.19 134 GLU A C 1
ATOM 1053 O O . GLU A 1 134 ? 4.950 -8.264 -2.985 1.00 89.19 134 GLU A O 1
ATOM 1058 N N . ALA A 1 135 ? 4.147 -6.565 -4.177 1.00 87.69 135 ALA A N 1
ATOM 1059 C CA . ALA A 1 135 ? 2.824 -7.185 -4.340 1.00 87.69 135 ALA A CA 1
ATOM 1060 C C . ALA A 1 135 ? 2.882 -8.600 -4.959 1.00 87.69 135 ALA A C 1
ATOM 1062 O O . ALA A 1 135 ? 2.091 -9.474 -4.597 1.00 87.69 135 ALA A O 1
ATOM 1063 N N . MET A 1 136 ? 3.831 -8.852 -5.866 1.00 88.81 136 MET A N 1
ATOM 1064 C CA . MET A 1 136 ? 4.065 -10.192 -6.411 1.00 88.81 136 MET A CA 1
ATOM 1065 C C . MET A 1 136 ? 4.752 -11.129 -5.416 1.00 88.81 136 MET A C 1
ATOM 1067 O O . MET A 1 136 ? 4.388 -12.303 -5.356 1.00 88.81 136 MET A O 1
ATOM 1071 N N . LYS A 1 137 ? 5.695 -10.641 -4.600 1.00 89.75 137 LYS A N 1
ATOM 1072 C CA . LYS A 1 137 ? 6.295 -11.437 -3.516 1.00 89.75 137 LYS A CA 1
ATOM 1073 C C . LYS A 1 137 ? 5.247 -11.886 -2.506 1.00 89.75 137 LYS A C 1
ATOM 1075 O O . LYS A 1 137 ? 5.2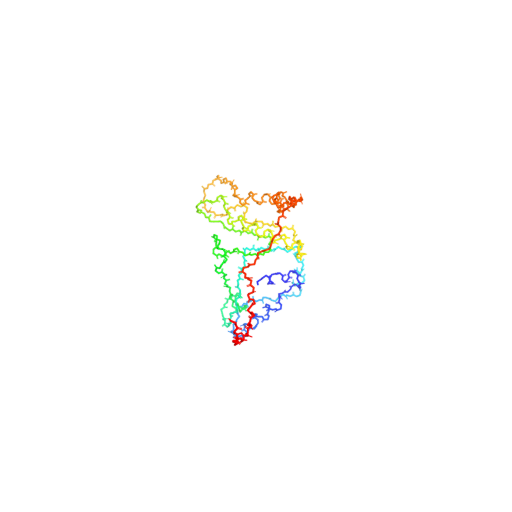58 -13.053 -2.136 1.00 89.75 137 LYS A O 1
ATOM 1080 N N . THR A 1 138 ? 4.281 -11.041 -2.141 1.00 85.75 138 THR A N 1
ATOM 1081 C CA . THR A 1 138 ? 3.197 -11.473 -1.237 1.00 85.75 138 THR A CA 1
ATOM 1082 C C . THR A 1 138 ? 2.413 -12.643 -1.798 1.00 85.75 138 THR A C 1
ATOM 1084 O O . THR A 1 138 ? 1.983 -13.533 -1.066 1.00 85.75 138 THR A O 1
ATOM 1087 N N . HIS A 1 139 ? 2.175 -12.610 -3.108 1.00 86.38 139 HIS A N 1
ATOM 1088 C CA . HIS A 1 139 ? 1.425 -13.652 -3.778 1.00 86.38 139 HIS A CA 1
ATOM 1089 C C . HIS A 1 139 ? 2.226 -14.951 -3.884 1.00 86.38 139 HIS A C 1
ATOM 1091 O O . HIS A 1 139 ? 1.718 -16.018 -3.544 1.00 86.38 139 HIS A O 1
ATOM 1097 N N . ASN A 1 140 ? 3.478 -14.846 -4.328 1.00 89.38 140 ASN A N 1
ATOM 1098 C CA . ASN A 1 140 ? 4.312 -15.991 -4.679 1.00 89.38 140 ASN A CA 1
ATOM 1099 C C . ASN A 1 140 ? 5.040 -16.605 -3.475 1.00 89.38 140 ASN A C 1
ATOM 1101 O O . ASN A 1 140 ? 5.283 -17.808 -3.470 1.00 89.38 140 ASN A O 1
ATOM 1105 N N . LEU A 1 141 ? 5.411 -15.792 -2.481 1.00 92.06 141 LEU A N 1
ATOM 1106 C CA . LEU A 1 141 ? 6.233 -16.192 -1.333 1.00 92.06 141 LEU A CA 1
ATOM 1107 C C . LEU A 1 141 ? 5.421 -16.258 -0.035 1.00 92.06 141 LEU A C 1
ATOM 1109 O O . LEU A 1 141 ? 5.554 -17.226 0.709 1.00 92.06 141 LEU A O 1
ATOM 1113 N N . ASP A 1 142 ? 4.543 -15.279 0.212 1.00 88.81 142 ASP A N 1
ATOM 1114 C CA . ASP A 1 142 ? 3.804 -15.186 1.485 1.00 88.81 142 ASP A CA 1
ATOM 1115 C C . ASP A 1 142 ? 2.434 -15.894 1.449 1.00 88.81 142 ASP A C 1
ATOM 1117 O O . ASP A 1 142 ? 1.727 -15.957 2.455 1.00 88.81 142 ASP A O 1
ATOM 1121 N N . GLY A 1 143 ? 2.020 -16.420 0.290 1.00 84.44 143 GLY A N 1
ATOM 1122 C CA . GLY A 1 143 ? 0.757 -17.149 0.122 1.00 84.44 143 GLY A CA 1
ATOM 1123 C C . GLY A 1 143 ? -0.504 -16.277 0.186 1.00 84.44 143 GLY A C 1
ATOM 1124 O O . GLY A 1 143 ? -1.621 -16.798 0.276 1.00 84.44 143 GLY A O 1
ATOM 1125 N N . VAL A 1 144 ? -0.366 -14.949 0.125 1.00 84.75 144 VAL A N 1
ATOM 1126 C CA . VAL A 1 144 ? -1.512 -14.035 0.136 1.00 84.75 144 VAL A CA 1
ATOM 1127 C C . VAL A 1 144 ? -2.225 -14.083 -1.212 1.00 84.75 144 VAL A C 1
ATOM 1129 O O . VAL A 1 144 ? -1.633 -13.991 -2.289 1.00 84.75 144 VAL A O 1
ATOM 1132 N N . ARG A 1 145 ? -3.554 -14.195 -1.176 1.00 79.81 145 ARG A N 1
ATOM 1133 C CA . ARG A 1 145 ? -4.381 -14.265 -2.385 1.00 79.81 145 ARG A CA 1
ATOM 1134 C C . ARG A 1 145 ? -4.623 -12.878 -2.990 1.00 79.81 145 ARG A C 1
ATOM 1136 O O . ARG A 1 145 ? -5.750 -12.389 -3.005 1.00 79.81 145 ARG A O 1
ATOM 1143 N N . VAL A 1 146 ? -3.569 -12.262 -3.513 1.00 83.19 146 VAL A N 1
ATOM 1144 C CA . VAL A 1 146 ? -3.662 -11.033 -4.310 1.00 83.19 146 VAL A CA 1
ATOM 1145 C C . VAL A 1 146 ? -4.291 -11.366 -5.667 1.00 83.19 146 VAL A C 1
ATOM 1147 O O . VAL A 1 146 ? -3.891 -12.323 -6.326 1.00 83.19 146 VAL A O 1
ATOM 1150 N N . LYS A 1 147 ? -5.325 -10.617 -6.071 1.00 84.06 147 LYS A N 1
ATOM 1151 C CA . LYS A 1 147 ? -6.062 -10.847 -7.333 1.00 84.06 147 LYS A C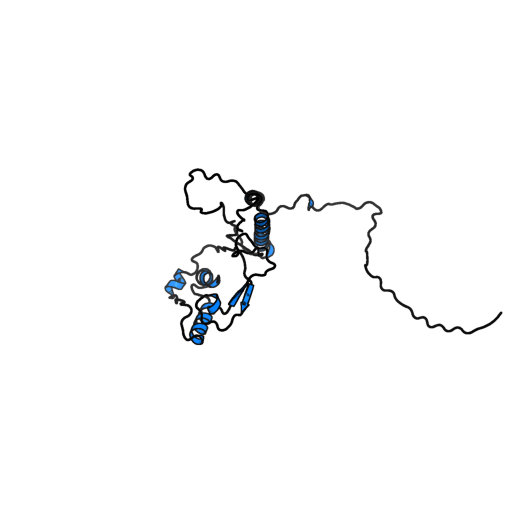A 1
ATOM 1152 C C . LYS A 1 147 ? -5.827 -9.787 -8.402 1.00 84.06 147 LYS A C 1
ATOM 1154 O O . LYS A 1 147 ? -6.159 -10.020 -9.558 1.00 84.06 147 LYS A O 1
ATOM 1159 N N . GLY A 1 148 ? -5.266 -8.643 -8.031 1.00 83.19 148 GLY A N 1
ATOM 1160 C CA . GLY A 1 148 ? -4.996 -7.555 -8.955 1.00 83.19 148 GLY A CA 1
ATOM 1161 C C . GLY A 1 148 ? -4.317 -6.385 -8.261 1.00 83.19 148 GLY A C 1
ATOM 1162 O O . GLY A 1 148 ? -4.317 -6.291 -7.034 1.00 83.19 148 GLY A O 1
ATOM 1163 N N . TYR A 1 149 ? -3.754 -5.500 -9.075 1.00 87.50 149 TYR A N 1
ATOM 1164 C CA . TYR A 1 149 ? -3.053 -4.298 -8.646 1.00 87.50 149 TYR A CA 1
ATOM 1165 C C . TYR A 1 149 ? -3.507 -3.130 -9.521 1.00 87.50 149 TYR A C 1
ATOM 1167 O O . TYR A 1 149 ? -3.430 -3.213 -10.750 1.00 87.50 149 TYR A O 1
ATOM 1175 N N . ILE A 1 150 ? -3.981 -2.050 -8.899 1.00 86.88 150 ILE A N 1
ATOM 1176 C CA . ILE A 1 150 ? -4.475 -0.866 -9.608 1.00 86.88 150 ILE A CA 1
ATOM 1177 C C . ILE A 1 150 ? -3.536 0.303 -9.321 1.00 86.88 150 ILE A C 1
ATOM 1179 O O . ILE A 1 150 ? -3.453 0.799 -8.194 1.00 86.88 150 ILE A O 1
ATOM 1183 N N . THR A 1 151 ? -2.846 0.772 -10.358 1.00 86.44 151 THR A N 1
ATOM 1184 C CA . THR A 1 151 ? -2.037 1.990 -10.271 1.00 86.44 151 THR A CA 1
ATOM 1185 C C . THR A 1 151 ? -2.932 3.223 -10.301 1.00 86.44 151 THR A C 1
ATOM 1187 O O . THR A 1 151 ? -3.801 3.355 -11.164 1.00 86.44 151 THR A O 1
ATOM 1190 N N . THR A 1 152 ? -2.674 4.173 -9.407 1.00 84.31 152 THR A N 1
ATOM 1191 C CA . THR A 1 152 ? -3.224 5.522 -9.461 1.00 84.31 152 THR A CA 1
ATOM 1192 C C . THR A 1 152 ? -2.143 6.541 -9.867 1.00 84.31 152 THR A C 1
ATOM 1194 O O . THR A 1 152 ? -0.964 6.422 -9.549 1.00 84.31 152 THR A O 1
ATOM 1197 N N . SER A 1 153 ? -2.439 7.562 -10.651 1.00 81.12 153 SER A N 1
ATOM 1198 C CA . SER A 1 153 ? -3.711 7.864 -11.289 1.00 81.12 153 SER A CA 1
ATOM 1199 C C . SER A 1 153 ? -3.553 7.709 -12.810 1.00 81.12 153 SER A C 1
ATOM 1201 O O . SER A 1 153 ? -2.451 7.859 -13.332 1.00 81.12 153 SER A O 1
ATOM 1203 N N . LEU A 1 154 ? -4.627 7.356 -13.531 1.00 83.88 154 LEU A N 1
ATOM 1204 C CA . LEU A 1 154 ? -4.569 7.125 -14.990 1.00 83.88 154 LEU A CA 1
ATOM 1205 C C . LEU A 1 154 ? -4.117 8.377 -15.765 1.00 83.88 154 LEU A C 1
ATOM 1207 O O . LEU A 1 154 ? -3.482 8.282 -16.811 1.00 83.88 154 LEU A O 1
ATOM 1211 N N . MET A 1 155 ? -4.483 9.551 -15.259 1.00 82.38 155 MET A N 1
ATOM 1212 C CA . MET A 1 155 ? -4.111 10.857 -15.794 1.00 82.38 155 MET A CA 1
ATOM 1213 C C . MET A 1 155 ? -3.948 11.856 -14.647 1.00 82.38 155 MET A C 1
ATOM 1215 O O . MET A 1 155 ? -4.380 11.571 -13.530 1.00 82.38 155 MET A O 1
ATOM 1219 N N . ASP A 1 156 ? -3.347 13.014 -14.906 1.00 78.38 156 ASP A N 1
ATOM 1220 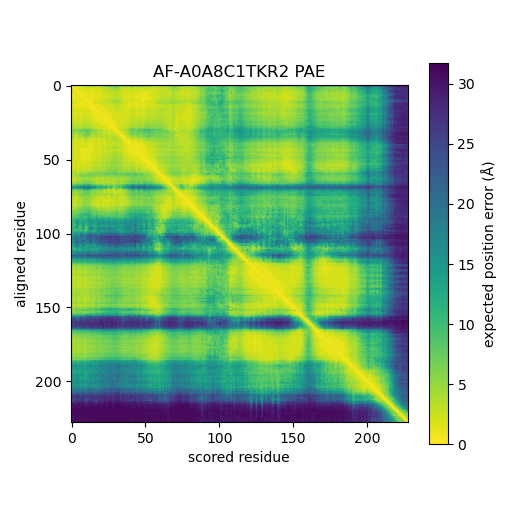C CA . ASP A 1 156 ? -3.251 14.092 -13.918 1.00 78.38 156 ASP A CA 1
ATOM 1221 C C . ASP A 1 156 ? -4.651 14.705 -13.674 1.00 78.38 156 ASP A C 1
ATOM 1223 O O . ASP A 1 156 ? -5.430 14.895 -14.615 1.00 78.38 156 ASP A O 1
ATOM 1227 N N . PHE A 1 157 ? -5.000 15.005 -12.415 1.00 69.94 157 PHE A N 1
ATOM 1228 C CA . PHE A 1 157 ? -6.349 15.448 -12.025 1.00 69.94 157 PHE A CA 1
ATOM 1229 C C . PHE A 1 157 ? -6.425 16.939 -11.626 1.00 69.94 157 PHE A C 1
ATOM 1231 O O . PHE A 1 157 ? -5.512 17.510 -11.043 1.00 69.94 157 PHE A O 1
ATOM 1238 N N . PHE A 1 158 ? -7.568 17.537 -11.982 1.00 58.44 158 PHE A N 1
ATOM 1239 C CA . PHE A 1 158 ? -8.149 18.858 -11.685 1.00 58.44 158 PHE A CA 1
ATOM 1240 C C . PHE A 1 158 ? -7.252 20.124 -11.594 1.00 58.44 158 PHE A C 1
ATOM 1242 O O . PHE A 1 158 ? -6.778 20.515 -10.530 1.00 58.44 158 PHE A O 1
ATOM 1249 N N . LYS A 1 159 ? -7.219 20.900 -12.693 1.00 47.56 159 LYS A N 1
ATOM 1250 C CA . LYS A 1 159 ? -7.086 22.375 -12.677 1.00 47.56 159 LYS A CA 1
ATOM 1251 C C . LYS A 1 159 ? -8.388 23.000 -13.192 1.00 47.56 159 LYS A C 1
ATOM 1253 O O . LYS A 1 159 ? -8.813 22.671 -14.301 1.00 47.56 159 LYS A O 1
ATOM 1258 N N . TRP A 1 160 ? -9.000 23.905 -12.421 1.00 51.09 160 TRP A N 1
ATOM 1259 C CA . TRP A 1 160 ? -10.114 24.739 -12.891 1.00 51.09 160 TRP A CA 1
ATOM 1260 C C . TRP A 1 160 ? -9.674 25.543 -14.133 1.00 51.09 160 TRP A C 1
ATOM 1262 O O . TRP A 1 160 ? -8.576 26.091 -14.136 1.00 51.09 160 TRP A O 1
ATOM 1272 N N . LEU A 1 161 ? -10.577 25.648 -15.124 1.00 51.38 161 LEU A N 1
ATOM 1273 C CA . LEU A 1 161 ? -10.611 26.579 -16.275 1.00 51.38 161 LEU A CA 1
ATOM 1274 C C . LEU A 1 161 ? -10.213 26.051 -17.681 1.00 51.38 161 LEU A C 1
ATOM 1276 O O . LEU A 1 161 ? -9.068 25.713 -17.969 1.00 51.38 161 LEU A O 1
ATOM 1280 N N . LYS A 1 162 ? -11.241 26.067 -18.552 1.00 54.34 162 LYS A N 1
ATOM 1281 C CA . LYS A 1 162 ? -11.336 26.712 -19.885 1.00 54.34 162 LYS A CA 1
ATOM 1282 C C . LYS A 1 162 ? -10.460 26.255 -21.064 1.00 54.34 162 LYS A C 1
ATOM 1284 O O . LYS A 1 162 ? -10.117 27.090 -21.890 1.00 54.34 162 LYS A O 1
ATOM 1289 N N . ASP A 1 163 ? -10.204 24.962 -21.240 1.00 59.88 163 ASP A N 1
ATOM 1290 C CA . ASP A 1 163 ? -9.773 24.508 -22.573 1.00 59.88 163 ASP A CA 1
ATOM 1291 C C . ASP A 1 163 ? -10.393 23.163 -22.959 1.00 59.88 163 ASP A C 1
ATOM 1293 O O . ASP A 1 163 ? -10.443 22.238 -22.142 1.00 59.88 163 ASP A O 1
ATOM 1297 N N . SER A 1 164 ? -10.913 23.111 -24.186 1.00 63.62 164 SER A N 1
ATOM 1298 C CA . SER A 1 164 ? -11.690 22.003 -24.761 1.00 63.62 164 SER A CA 1
ATOM 1299 C C . SER A 1 164 ? -10.805 20.896 -25.341 1.00 63.62 164 SER A C 1
ATOM 1301 O O . SER A 1 164 ? -11.257 19.762 -25.487 1.00 63.62 164 SER A O 1
ATOM 1303 N N . SER A 1 165 ? -9.523 21.187 -25.587 1.00 73.56 165 SER A N 1
ATOM 1304 C CA . SER A 1 165 ? -8.531 20.219 -26.055 1.00 73.56 165 SER A CA 1
ATOM 1305 C C . SER A 1 165 ? -7.483 19.953 -24.974 1.00 73.56 165 SER A C 1
ATOM 1307 O O . SER A 1 165 ? -6.579 20.750 -24.745 1.00 73.56 165 SER A O 1
ATOM 1309 N N . ARG A 1 166 ? -7.595 18.805 -24.300 1.00 76.12 166 ARG A N 1
ATOM 1310 C CA . ARG A 1 166 ? -6.603 18.311 -23.331 1.00 76.12 166 ARG A CA 1
ATOM 1311 C C . ARG A 1 166 ? -6.038 16.980 -23.834 1.00 76.12 166 ARG A C 1
ATOM 1313 O O . ARG A 1 166 ? -6.581 15.932 -23.466 1.00 76.12 166 ARG A O 1
ATOM 1320 N N . PRO A 1 167 ? -5.041 16.990 -24.742 1.00 82.94 167 PRO A N 1
ATOM 1321 C CA . PRO A 1 167 ? -4.420 15.760 -25.222 1.00 82.94 167 PRO A CA 1
ATOM 1322 C C . PRO A 1 167 ? -3.719 15.039 -24.068 1.00 82.94 167 PRO A C 1
ATOM 1324 O O . PRO A 1 167 ? -3.221 15.668 -23.135 1.00 82.94 167 PRO A O 1
ATOM 1327 N N . ARG A 1 168 ? -3.731 13.705 -24.110 1.00 86.12 168 ARG A N 1
ATOM 1328 C CA . ARG A 1 168 ? -3.069 12.859 -23.113 1.00 86.12 168 ARG A CA 1
ATOM 1329 C C . ARG A 1 168 ? -1.780 12.351 -23.732 1.00 86.12 168 ARG A C 1
ATOM 1331 O O . ARG A 1 168 ? -1.828 11.715 -24.781 1.00 86.12 168 ARG A O 1
ATOM 1338 N N . THR A 1 169 ? -0.665 12.613 -23.067 1.00 87.94 169 THR A N 1
ATOM 1339 C CA . THR A 1 169 ? 0.653 12.131 -23.480 1.00 87.94 169 THR A CA 1
ATOM 1340 C C . THR A 1 169 ? 1.143 11.135 -22.432 1.00 87.94 169 THR A C 1
ATOM 1342 O O . THR A 1 169 ? 1.157 11.485 -21.249 1.00 87.94 169 THR A O 1
ATOM 1345 N N . PRO A 1 170 ? 1.494 9.895 -22.816 1.00 91.12 170 PRO A N 1
ATOM 1346 C CA . PRO A 1 170 ? 1.991 8.910 -21.864 1.00 91.12 170 PRO A CA 1
ATOM 1347 C C . PRO A 1 170 ? 3.336 9.358 -21.276 1.00 91.12 170 PRO A C 1
ATOM 1349 O O . PRO A 1 170 ? 4.226 9.792 -22.006 1.00 91.12 170 PRO A O 1
ATOM 1352 N N . LYS A 1 171 ? 3.473 9.246 -19.951 1.00 91.44 171 LYS A N 1
ATOM 1353 C CA . LYS A 1 171 ? 4.756 9.373 -19.239 1.00 91.44 171 LYS A CA 1
ATOM 1354 C C . LYS A 1 171 ? 5.528 8.048 -19.314 1.00 91.44 171 LYS A C 1
ATOM 1356 O O . LYS A 1 171 ? 4.953 7.012 -19.665 1.00 91.44 171 LYS A O 1
ATOM 1361 N N . ARG A 1 172 ? 6.807 8.032 -18.941 1.00 91.50 172 ARG A N 1
ATOM 1362 C CA . ARG A 1 172 ? 7.634 6.814 -18.914 1.00 91.50 172 ARG A CA 1
ATOM 1363 C C . ARG A 1 172 ? 7.036 5.739 -18.007 1.00 91.50 172 ARG A C 1
ATOM 1365 O O . ARG A 1 172 ? 7.037 4.566 -18.379 1.00 91.50 172 ARG A O 1
ATOM 1372 N N . SER A 1 173 ? 6.443 6.125 -16.877 1.00 92.81 173 SER A N 1
ATOM 1373 C CA . SER A 1 173 ? 5.709 5.199 -16.003 1.00 92.81 173 SER A CA 1
ATOM 1374 C C . SER A 1 173 ? 4.521 4.505 -16.685 1.00 92.81 173 SER A C 1
ATOM 1376 O O . SER A 1 173 ? 4.213 3.362 -16.347 1.00 92.81 173 SER A O 1
ATOM 1378 N N . ALA A 1 174 ? 3.886 5.132 -17.685 1.00 93.81 174 ALA A N 1
ATOM 1379 C CA . ALA A 1 174 ? 2.817 4.504 -18.462 1.00 93.81 174 ALA A CA 1
ATOM 1380 C C . ALA A 1 174 ? 3.356 3.391 -19.375 1.00 93.81 174 ALA A C 1
ATOM 1382 O O . ALA A 1 174 ? 2.749 2.325 -19.458 1.00 93.81 174 ALA A O 1
ATOM 1383 N N . HIS A 1 175 ? 4.515 3.613 -20.007 1.00 94.38 175 HIS A N 1
ATOM 1384 C CA . HIS A 1 175 ? 5.199 2.587 -20.800 1.00 94.38 175 HIS A CA 1
ATOM 1385 C C . HIS A 1 175 ? 5.646 1.409 -19.929 1.00 94.38 175 HIS A C 1
ATOM 1387 O O . HIS A 1 175 ? 5.340 0.267 -20.257 1.00 94.38 175 HIS A O 1
ATOM 1393 N N . LEU A 1 176 ? 6.261 1.685 -18.771 1.00 93.19 176 LEU A N 1
ATOM 1394 C CA . LEU A 1 176 ? 6.616 0.647 -17.800 1.00 93.19 176 LEU A CA 1
ATOM 1395 C C . LEU A 1 176 ? 5.395 -0.200 -17.414 1.00 93.19 176 LEU A C 1
ATOM 1397 O O . LEU A 1 176 ? 5.456 -1.426 -17.437 1.00 93.19 176 LEU A O 1
ATOM 1401 N N . TYR A 1 177 ? 4.295 0.447 -17.020 1.00 93.81 177 TYR A N 1
ATOM 1402 C CA . TYR A 1 177 ? 3.116 -0.269 -16.538 1.00 93.81 177 TYR A CA 1
ATOM 1403 C C . TYR A 1 177 ? 2.473 -1.113 -17.649 1.00 93.81 177 TYR A C 1
ATOM 1405 O O . TYR A 1 177 ? 2.049 -2.238 -17.389 1.00 93.81 177 TYR A O 1
ATOM 1413 N N . PHE A 1 178 ? 2.480 -0.620 -18.894 1.00 94.88 178 PHE A N 1
ATOM 1414 C CA . PHE A 1 178 ? 2.090 -1.400 -20.069 1.00 94.88 178 PHE A CA 1
ATOM 1415 C C . PHE A 1 178 ? 2.962 -2.652 -20.249 1.00 94.88 178 PHE A C 1
ATOM 1417 O O . PHE A 1 178 ? 2.420 -3.743 -20.428 1.00 94.88 178 PHE A O 1
ATOM 1424 N N . ASP A 1 179 ? 4.287 -2.523 -20.153 1.00 94.75 179 ASP A N 1
ATOM 1425 C CA . ASP A 1 179 ? 5.203 -3.657 -20.314 1.00 94.75 179 ASP A CA 1
ATOM 1426 C C . ASP A 1 179 ? 5.016 -4.708 -19.211 1.00 94.75 179 ASP A C 1
ATOM 1428 O O . ASP A 1 179 ? 4.996 -5.906 -19.496 1.00 94.75 179 ASP A O 1
ATOM 1432 N N . ILE A 1 180 ? 4.803 -4.283 -17.962 1.00 94.44 180 ILE A N 1
ATOM 1433 C CA . ILE A 1 180 ? 4.512 -5.193 -16.842 1.00 94.44 180 ILE A CA 1
ATOM 1434 C C . ILE A 1 180 ? 3.213 -5.966 -17.093 1.00 94.44 180 ILE A C 1
ATOM 1436 O O . ILE A 1 180 ? 3.182 -7.182 -16.915 1.00 94.44 180 ILE A O 1
ATOM 1440 N N . MET A 1 181 ? 2.142 -5.286 -17.524 1.00 93.12 181 MET A N 1
ATOM 1441 C CA . MET A 1 181 ? 0.873 -5.951 -17.846 1.00 93.12 181 MET A CA 1
ATOM 1442 C C . MET A 1 181 ? 1.034 -6.947 -18.987 1.00 93.12 181 MET A C 1
ATOM 1444 O O . MET A 1 181 ? 0.551 -8.074 -18.898 1.00 93.12 181 MET A O 1
ATOM 1448 N N . ARG A 1 182 ? 1.719 -6.532 -20.056 1.00 95.44 182 ARG A N 1
ATOM 1449 C CA . ARG A 1 182 ? 1.946 -7.357 -21.242 1.00 95.44 182 ARG A CA 1
ATOM 1450 C C . ARG A 1 182 ? 2.695 -8.643 -20.903 1.00 95.44 182 ARG A C 1
ATOM 1452 O O . ARG A 1 182 ? 2.375 -9.687 -21.460 1.00 95.44 182 ARG A O 1
ATOM 1459 N N . ASN A 1 183 ? 3.673 -8.557 -20.007 1.00 94.88 183 ASN A N 1
ATOM 1460 C CA . ASN A 1 183 ? 4.501 -9.689 -19.601 1.00 94.88 183 ASN A CA 1
ATOM 1461 C C . ASN A 1 183 ? 3.964 -10.424 -18.362 1.00 94.88 183 ASN A C 1
ATOM 1463 O O . ASN A 1 183 ? 4.559 -11.414 -17.946 1.00 94.88 183 ASN A O 1
ATOM 1467 N N . ASN A 1 184 ? 2.856 -9.957 -17.773 1.00 92.25 184 ASN A N 1
ATOM 1468 C CA . ASN A 1 184 ? 2.306 -10.457 -16.512 1.00 92.25 184 ASN A CA 1
ATOM 1469 C C . ASN A 1 184 ? 3.355 -10.528 -15.378 1.00 92.25 184 ASN A C 1
ATOM 1471 O O . ASN A 1 184 ? 3.414 -11.504 -14.631 1.00 92.25 184 ASN A O 1
ATOM 1475 N N . GLY A 1 185 ? 4.207 -9.502 -15.269 1.00 92.19 185 GLY A N 1
ATOM 1476 C CA . GLY A 1 185 ? 5.264 -9.425 -14.258 1.00 92.19 185 GLY A CA 1
ATOM 1477 C C . GLY A 1 185 ? 6.583 -8.856 -14.783 1.00 92.19 185 GLY A C 1
ATOM 1478 O O . GLY A 1 185 ? 6.607 -8.095 -15.751 1.00 92.19 185 GLY A O 1
ATOM 1479 N N . PHE A 1 186 ? 7.682 -9.224 -14.117 1.00 92.38 186 PHE A N 1
ATOM 1480 C CA . PHE A 1 186 ? 9.049 -8.836 -14.478 1.00 92.38 186 PHE A CA 1
ATOM 1481 C C . PHE A 1 186 ? 9.779 -10.044 -15.085 1.00 92.38 186 PHE A C 1
ATOM 1483 O O . PHE A 1 186 ? 10.210 -10.918 -14.332 1.00 92.38 186 PHE A O 1
ATOM 1490 N N . PRO A 1 187 ? 9.885 -10.148 -16.423 1.00 89.50 187 PRO A N 1
ATOM 1491 C CA . PRO A 1 187 ? 10.649 -11.223 -17.044 1.00 89.50 187 PRO A CA 1
ATOM 1492 C C . PRO A 1 187 ? 12.137 -11.075 -16.710 1.00 89.50 187 PRO A C 1
ATOM 1494 O O . PRO A 1 187 ? 12.635 -9.955 -16.574 1.00 89.50 187 PRO A O 1
ATOM 1497 N N . LEU A 1 188 ? 12.841 -12.204 -16.611 1.00 86.56 188 LEU A N 1
ATOM 1498 C CA . LEU A 1 188 ? 14.294 -12.194 -16.471 1.00 86.56 188 LEU A CA 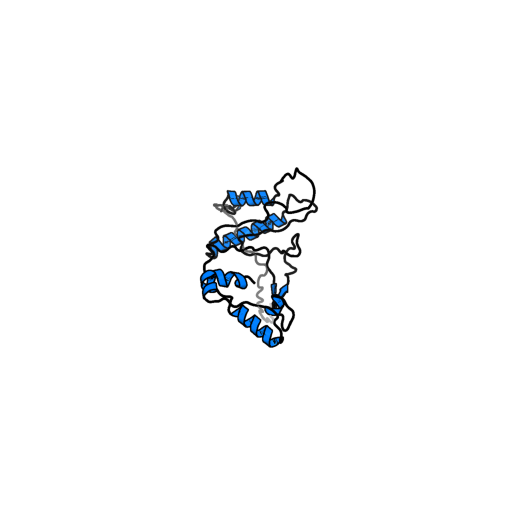1
ATOM 1499 C C . LEU A 1 188 ? 14.912 -11.559 -17.725 1.00 86.56 188 LEU A C 1
ATOM 1501 O O . LEU A 1 188 ? 14.552 -11.952 -18.841 1.00 86.56 188 LEU A O 1
ATOM 1505 N N . PRO A 1 189 ? 15.803 -10.568 -17.578 1.00 87.12 189 PRO A N 1
ATOM 1506 C CA . PRO A 1 189 ? 16.539 -10.049 -18.716 1.00 87.12 189 PRO A CA 1
ATOM 1507 C C . PRO A 1 189 ? 17.487 -11.131 -19.248 1.00 87.12 189 PRO A C 1
ATOM 1509 O O . PRO A 1 189 ? 18.026 -11.925 -18.481 1.00 87.12 189 PRO A O 1
ATOM 1512 N N . ALA A 1 190 ? 17.732 -11.128 -20.560 1.00 84.25 190 ALA A N 1
ATOM 1513 C CA . ALA A 1 190 ? 18.602 -12.113 -21.213 1.00 84.25 190 ALA A CA 1
ATOM 1514 C C . ALA A 1 190 ? 20.025 -12.156 -20.615 1.00 84.25 190 ALA A C 1
ATOM 1516 O O . ALA A 1 190 ? 20.689 -13.185 -20.639 1.00 84.25 190 ALA A O 1
ATOM 1517 N N . GLU A 1 191 ? 20.490 -11.038 -20.055 1.00 87.12 191 GLU A N 1
ATOM 1518 C CA . GLU A 1 191 ? 21.797 -10.912 -19.398 1.00 87.12 191 GLU A CA 1
ATOM 1519 C C . GLU A 1 191 ? 21.881 -11.664 -18.059 1.00 87.12 191 GLU A C 1
ATOM 1521 O O . GLU A 1 191 ? 22.975 -12.002 -17.613 1.00 87.12 191 GLU A O 1
ATOM 1526 N N . GLU A 1 192 ? 20.738 -11.941 -17.427 1.00 87.00 192 GLU A N 1
ATOM 1527 C CA . GLU A 1 192 ? 20.637 -12.710 -16.182 1.00 87.00 192 GLU A CA 1
ATOM 1528 C C . GLU A 1 192 ? 20.319 -14.193 -16.431 1.00 87.00 192 GLU A C 1
ATOM 1530 O O . GLU A 1 192 ? 20.178 -14.969 -15.483 1.00 87.00 192 GLU A O 1
ATOM 1535 N N . GLU A 1 193 ? 20.214 -14.621 -17.693 1.00 89.31 193 GLU A N 1
ATOM 1536 C CA . GLU A 1 193 ? 20.049 -16.037 -18.003 1.00 89.31 193 GLU A CA 1
ATOM 1537 C C . GLU A 1 193 ? 21.289 -16.833 -17.577 1.00 89.31 193 GLU A C 1
ATOM 1539 O O . GLU A 1 193 ? 22.438 -16.439 -17.796 1.00 89.31 193 GLU A O 1
ATOM 1544 N N . MET A 1 194 ? 21.056 -17.992 -16.956 1.00 88.50 194 MET A N 1
ATOM 1545 C CA . MET A 1 194 ? 22.136 -18.860 -16.502 1.00 88.50 194 MET A CA 1
ATOM 1546 C C . MET A 1 194 ? 22.970 -19.334 -17.696 1.00 88.50 194 MET A C 1
ATOM 1548 O O . MET A 1 194 ? 22.498 -20.084 -18.551 1.00 88.50 194 MET A O 1
ATOM 1552 N N . LEU A 1 195 ? 24.240 -18.931 -17.724 1.00 89.56 195 LEU A N 1
ATOM 1553 C CA . LEU A 1 195 ? 25.184 -19.377 -18.738 1.00 89.56 195 LEU A CA 1
ATOM 1554 C C . LEU A 1 195 ? 25.765 -20.739 -18.360 1.00 89.56 195 LEU A C 1
ATOM 1556 O O . LEU A 1 195 ? 26.304 -20.931 -17.269 1.00 89.56 195 LEU A O 1
ATOM 1560 N N . TYR A 1 196 ? 25.704 -21.675 -19.301 1.00 91.69 196 TYR A N 1
ATOM 1561 C CA . TYR A 1 196 ? 26.325 -22.987 -19.167 1.00 91.69 196 TYR A CA 1
ATOM 1562 C C . TYR A 1 196 ? 27.630 -23.021 -19.955 1.00 91.69 196 TYR A C 1
ATOM 1564 O O . TYR A 1 196 ? 27.671 -22.691 -21.140 1.00 91.69 196 TYR A O 1
ATOM 1572 N N . GLY A 1 197 ? 28.710 -23.440 -19.303 1.00 93.00 197 GLY A N 1
ATOM 1573 C CA . GLY A 1 197 ? 30.021 -23.499 -19.929 1.00 93.00 197 GLY A CA 1
ATOM 1574 C C . GLY A 1 197 ? 31.083 -24.087 -19.015 1.00 93.00 197 GLY A C 1
ATOM 1575 O O . GLY A 1 197 ? 30.828 -24.432 -17.863 1.00 93.00 197 GLY A O 1
ATOM 1576 N N . HIS A 1 198 ? 32.292 -24.190 -19.553 1.00 94.31 198 HIS A N 1
ATOM 1577 C CA . HIS A 1 198 ? 33.473 -24.599 -18.809 1.00 94.31 198 HIS A CA 1
ATOM 1578 C C . HIS A 1 198 ? 34.518 -23.497 -18.930 1.00 94.31 198 HIS A C 1
ATOM 1580 O O . HIS A 1 198 ? 34.712 -22.930 -20.008 1.00 94.31 198 HIS A O 1
ATOM 1586 N N . PHE A 1 199 ? 35.211 -23.208 -17.833 1.00 94.44 199 PHE A N 1
ATOM 1587 C CA . PHE A 1 199 ? 36.382 -22.345 -17.888 1.00 94.44 199 PHE A CA 1
ATOM 1588 C C . PHE A 1 199 ? 37.490 -23.018 -18.712 1.00 94.44 199 PHE A C 1
ATOM 1590 O O . PHE A 1 199 ? 37.576 -24.246 -18.780 1.00 94.44 199 PHE A O 1
ATOM 1597 N N . GLN A 1 200 ? 38.334 -22.207 -19.355 1.00 95.19 200 GLN A N 1
ATOM 1598 C CA . GLN A 1 200 ? 39.445 -22.694 -20.178 1.00 95.19 200 GLN A CA 1
ATOM 1599 C C . GLN A 1 200 ? 40.362 -23.629 -19.373 1.00 95.19 200 GLN A C 1
ATOM 1601 O O . GLN A 1 200 ? 40.561 -23.454 -18.168 1.00 95.19 200 GLN A O 1
ATOM 1606 N N . LYS A 1 201 ? 40.959 -24.625 -20.037 1.00 92.44 201 LYS A N 1
ATOM 1607 C CA . LYS A 1 201 ? 41.900 -25.537 -19.375 1.00 92.44 201 LYS A CA 1
ATOM 1608 C C . LYS A 1 201 ? 43.080 -24.735 -18.813 1.00 92.44 201 LYS A C 1
ATOM 1610 O O . LYS A 1 201 ? 43.723 -23.994 -19.546 1.00 92.44 201 LYS A O 1
ATOM 1615 N N . GLY A 1 202 ? 43.366 -24.908 -17.522 1.00 95.12 202 GLY A N 1
ATOM 1616 C CA . GLY A 1 202 ? 44.388 -24.128 -16.813 1.00 95.12 202 GLY A CA 1
ATOM 1617 C C . GLY A 1 202 ? 43.872 -22.837 -16.169 1.00 95.12 202 GLY A C 1
ATOM 1618 O O . GLY A 1 202 ? 44.682 -22.060 -15.674 1.00 95.12 202 GLY A O 1
ATOM 1619 N N . PHE A 1 203 ? 42.553 -22.604 -16.147 1.00 96.25 203 PHE A N 1
ATOM 1620 C CA . PHE A 1 203 ? 41.962 -21.508 -15.381 1.00 96.25 203 PHE A CA 1
ATOM 1621 C C . PHE A 1 203 ? 42.341 -21.620 -13.899 1.00 96.25 203 PHE A C 1
ATOM 1623 O O . PHE A 1 203 ? 42.122 -22.655 -13.263 1.00 96.25 203 PHE A O 1
ATOM 1630 N N . ILE A 1 204 ? 42.937 -20.554 -13.365 1.00 93.88 204 ILE A N 1
ATOM 1631 C CA . ILE A 1 204 ? 43.420 -20.515 -11.988 1.00 93.88 204 ILE A CA 1
ATOM 1632 C C . ILE A 1 204 ? 42.275 -20.067 -11.088 1.00 93.88 204 ILE A C 1
ATOM 1634 O O . ILE A 1 204 ? 41.815 -18.930 -11.164 1.00 93.88 204 ILE A O 1
ATOM 1638 N N . TRP A 1 205 ? 41.863 -20.960 -10.199 1.00 94.62 205 TRP A N 1
ATOM 1639 C CA . TRP A 1 205 ? 40.973 -20.646 -9.091 1.00 94.62 205 TRP A CA 1
ATOM 1640 C C . TRP A 1 205 ? 41.825 -20.267 -7.885 1.00 94.62 205 TRP A C 1
ATOM 1642 O O . TRP A 1 205 ? 42.669 -21.052 -7.454 1.00 94.62 205 TRP A O 1
ATOM 1652 N N . SER A 1 206 ? 41.633 -19.068 -7.348 1.00 93.12 206 SER A N 1
ATOM 1653 C CA . SER A 1 206 ? 42.369 -18.598 -6.177 1.00 93.12 206 SER A CA 1
ATOM 1654 C C . SER A 1 206 ? 41.435 -17.941 -5.167 1.00 93.12 206 SER A C 1
ATOM 1656 O O . SER A 1 206 ? 40.308 -17.561 -5.479 1.00 93.12 206 SER A O 1
ATOM 1658 N N . THR A 1 207 ? 41.919 -17.833 -3.934 1.00 89.50 207 THR A N 1
ATOM 1659 C CA . THR A 1 207 ? 41.289 -17.065 -2.862 1.00 89.50 207 THR A CA 1
ATOM 1660 C C . THR A 1 207 ? 42.270 -15.996 -2.395 1.00 89.50 207 THR A C 1
ATOM 1662 O O . THR A 1 207 ? 43.482 -16.219 -2.416 1.00 89.50 207 THR A O 1
ATOM 1665 N N . ALA A 1 208 ? 41.765 -14.839 -1.981 1.00 90.06 208 ALA A N 1
ATOM 1666 C CA . ALA A 1 208 ? 42.569 -13.767 -1.410 1.00 90.06 208 ALA A CA 1
ATOM 1667 C C . ALA A 1 208 ? 42.236 -13.608 0.077 1.00 90.06 208 ALA A C 1
ATOM 1669 O O . ALA A 1 208 ? 41.080 -13.736 0.477 1.00 90.06 208 ALA A O 1
ATOM 1670 N N . THR A 1 209 ? 43.245 -13.297 0.893 1.00 85.88 209 THR A N 1
ATOM 1671 C CA . THR A 1 209 ? 43.049 -12.890 2.289 1.00 85.88 209 THR A CA 1
ATOM 1672 C C . THR A 1 209 ? 43.676 -11.522 2.529 1.00 85.88 209 THR A C 1
ATOM 1674 O O . THR A 1 209 ? 44.767 -11.242 2.036 1.00 85.88 209 THR A O 1
ATOM 1677 N N . ALA A 1 210 ? 42.983 -10.672 3.288 1.00 82.81 210 ALA A N 1
ATOM 1678 C CA . ALA A 1 210 ? 43.461 -9.341 3.666 1.00 82.81 210 ALA A CA 1
ATOM 1679 C C . ALA A 1 210 ? 44.418 -9.367 4.874 1.00 82.81 210 ALA A C 1
ATOM 1681 O O . ALA A 1 210 ? 45.091 -8.378 5.149 1.00 82.81 210 ALA A O 1
ATOM 1682 N N . ALA A 1 211 ? 44.493 -10.492 5.591 1.00 80.00 211 ALA A N 1
ATOM 1683 C CA . ALA A 1 211 ? 45.421 -10.693 6.695 1.00 80.00 211 ALA A CA 1
ATOM 1684 C C . ALA A 1 211 ? 45.853 -12.161 6.765 1.00 80.00 211 ALA A C 1
ATOM 1686 O O . ALA A 1 211 ? 45.042 -13.076 6.611 1.00 80.00 211 ALA A O 1
ATOM 1687 N N . TYR A 1 212 ? 47.139 -12.385 7.016 1.00 74.44 212 TYR A N 1
ATOM 1688 C CA . TYR A 1 212 ? 47.688 -13.701 7.320 1.00 74.44 212 TYR A CA 1
ATOM 1689 C C . TYR A 1 212 ? 48.250 -13.668 8.741 1.00 74.44 212 TYR A C 1
ATOM 1691 O O . TYR A 1 212 ? 48.942 -12.719 9.114 1.00 74.44 212 TYR A O 1
ATOM 1699 N N . GLN A 1 213 ? 47.930 -14.674 9.554 1.00 79.19 213 GLN A N 1
ATOM 1700 C CA . GLN A 1 213 ? 48.398 -14.726 10.935 1.00 79.19 213 GLN A CA 1
ATOM 1701 C C . GLN A 1 213 ? 49.900 -15.030 10.965 1.00 79.19 213 GLN A C 1
ATOM 1703 O O . GLN A 1 213 ? 50.335 -16.111 10.575 1.00 79.19 213 GLN A O 1
ATOM 1708 N N . VAL A 1 214 ? 50.701 -14.080 11.449 1.00 74.12 214 VAL A N 1
ATOM 1709 C CA . VAL A 1 214 ? 52.132 -14.294 11.690 1.00 74.12 214 VAL A CA 1
ATOM 1710 C C . VAL A 1 214 ? 52.285 -15.026 13.024 1.00 74.12 214 VAL A C 1
ATOM 1712 O O . VAL A 1 214 ? 52.097 -14.436 14.086 1.00 74.12 214 VAL A O 1
ATOM 1715 N N . GLN A 1 215 ? 52.603 -16.322 12.993 1.00 70.75 215 GLN A N 1
ATOM 1716 C CA . GLN A 1 215 ? 53.029 -17.044 14.195 1.00 70.75 215 GLN A CA 1
ATOM 1717 C C . GLN A 1 215 ? 54.486 -16.679 14.515 1.00 70.75 215 GLN A C 1
ATOM 1719 O O . GLN A 1 215 ? 55.405 -17.061 13.797 1.00 70.75 215 GLN A O 1
ATOM 1724 N N . SER A 1 216 ? 54.694 -15.937 15.603 1.00 63.62 216 SER A N 1
ATOM 1725 C CA . SER A 1 216 ? 56.010 -15.751 16.219 1.00 63.62 216 SER A CA 1
ATOM 1726 C C . SER A 1 216 ? 56.358 -17.000 17.034 1.00 63.62 216 SER A C 1
ATOM 1728 O O . SER A 1 216 ? 55.667 -17.316 18.003 1.00 63.62 216 SER A O 1
ATOM 1730 N N . ILE A 1 217 ? 57.416 -17.717 16.648 1.00 63.03 217 ILE A N 1
ATOM 1731 C CA . ILE A 1 217 ? 58.046 -18.734 17.497 1.00 63.03 217 ILE A CA 1
ATOM 1732 C C . ILE A 1 217 ? 59.188 -18.034 18.243 1.00 63.03 217 ILE A C 1
ATOM 1734 O O . ILE A 1 217 ? 60.219 -17.718 17.655 1.00 63.03 217 ILE A O 1
ATOM 1738 N N . LEU A 1 218 ? 59.016 -17.791 19.544 1.00 57.69 218 LEU A N 1
ATOM 1739 C CA . LEU A 1 218 ? 60.120 -17.410 20.426 1.00 57.69 218 LEU A CA 1
ATOM 1740 C C . LEU A 1 218 ? 60.989 -18.647 20.695 1.00 57.69 218 LEU A C 1
ATOM 1742 O O . LEU A 1 218 ? 60.736 -19.392 21.639 1.00 57.69 218 LEU A O 1
ATOM 1746 N N . THR A 1 219 ? 62.029 -18.874 19.894 1.00 52.22 219 THR A N 1
ATOM 1747 C CA . THR A 1 219 ? 63.128 -19.760 20.303 1.00 52.22 219 THR A CA 1
ATOM 1748 C C . THR A 1 219 ? 64.156 -18.961 21.096 1.00 52.22 219 THR A C 1
ATOM 1750 O O . THR A 1 219 ? 65.072 -18.366 20.531 1.00 52.22 219 THR A O 1
ATOM 1753 N N . ASN A 1 220 ? 64.018 -18.977 22.424 1.00 51.28 220 ASN A N 1
ATOM 1754 C CA . ASN A 1 220 ? 65.144 -18.776 23.335 1.00 51.28 220 ASN A CA 1
ATOM 1755 C C . ASN A 1 220 ? 66.171 -19.885 23.069 1.00 51.28 220 ASN A C 1
ATOM 1757 O O . ASN A 1 220 ? 65.924 -21.031 23.437 1.00 51.28 220 ASN A O 1
ATOM 1761 N N . THR A 1 221 ? 67.319 -19.562 22.471 1.00 46.94 221 THR A N 1
ATOM 1762 C CA . THR A 1 221 ? 68.479 -20.464 22.513 1.00 46.94 221 THR A CA 1
ATOM 1763 C C . THR A 1 221 ? 69.740 -19.663 22.811 1.00 46.94 221 THR A C 1
ATOM 1765 O O . THR A 1 221 ? 70.267 -18.950 21.963 1.00 46.94 221 THR A O 1
ATOM 1768 N N . LEU A 1 222 ? 70.176 -19.774 24.066 1.00 47.09 222 LEU A N 1
ATOM 1769 C CA . LEU A 1 222 ? 71.521 -19.473 24.541 1.00 47.09 222 LEU A CA 1
ATOM 1770 C C . LEU A 1 222 ? 72.514 -20.396 23.821 1.00 47.09 222 LEU A C 1
ATOM 1772 O O . LEU A 1 222 ? 72.306 -21.605 23.839 1.00 47.09 222 LEU A O 1
ATOM 1776 N N . TYR A 1 223 ? 73.607 -19.863 23.275 1.00 43.47 223 TYR A N 1
ATOM 1777 C CA . TYR A 1 223 ? 74.827 -20.644 23.054 1.00 43.47 223 TYR A CA 1
ATOM 1778 C C . TYR A 1 223 ? 76.056 -19.796 23.395 1.00 43.47 223 TYR A C 1
ATOM 1780 O O . TYR A 1 223 ? 76.336 -18.789 22.750 1.00 43.47 223 TYR A O 1
ATOM 1788 N N . PHE A 1 224 ? 76.733 -20.222 24.462 1.00 41.62 224 PHE A N 1
ATOM 1789 C CA . PHE A 1 224 ? 78.089 -19.850 24.857 1.00 41.62 224 PHE A CA 1
ATOM 1790 C C . PHE A 1 224 ? 79.109 -20.690 24.057 1.00 41.62 224 PHE A C 1
ATOM 1792 O O . PHE A 1 224 ? 78.873 -21.873 23.818 1.00 41.62 224 PHE A O 1
ATOM 1799 N N . ASP A 1 225 ? 80.208 -20.032 23.679 1.00 39.22 225 ASP A N 1
ATOM 1800 C CA . ASP A 1 225 ? 81.567 -20.463 23.292 1.00 39.22 225 ASP A CA 1
ATOM 1801 C C . ASP A 1 225 ? 81.926 -21.961 23.130 1.00 39.22 225 ASP A C 1
ATOM 1803 O O . ASP A 1 225 ? 81.767 -22.771 24.040 1.00 39.22 225 ASP A O 1
ATOM 1807 N N . SER A 1 226 ? 82.657 -22.308 22.057 1.00 36.25 226 SER A N 1
ATOM 1808 C CA . SER A 1 226 ? 84.142 -22.291 22.072 1.00 36.25 226 SER A CA 1
ATOM 1809 C C . SER A 1 226 ? 84.812 -22.948 20.840 1.00 36.25 226 SER A C 1
ATOM 1811 O O . SER A 1 226 ? 84.414 -24.013 20.383 1.00 36.25 226 SER A O 1
ATOM 1813 N N . LEU A 1 227 ? 85.868 -22.262 20.374 1.00 39.47 227 LEU A N 1
ATOM 1814 C CA . LEU A 1 227 ? 87.180 -22.716 19.864 1.00 39.47 227 LEU A CA 1
ATOM 1815 C C . LEU A 1 227 ? 87.304 -23.739 18.711 1.00 39.47 227 LEU A C 1
ATOM 1817 O O . LEU A 1 227 ? 87.118 -24.941 18.889 1.00 39.47 227 LEU A O 1
ATOM 1821 N N . ALA A 1 228 ? 87.881 -23.249 17.606 1.00 34.03 228 ALA A N 1
ATOM 1822 C CA . ALA A 1 228 ? 89.141 -23.747 17.038 1.00 34.03 228 ALA A CA 1
ATOM 1823 C C . ALA A 1 228 ? 89.956 -22.560 16.496 1.00 34.03 228 ALA A C 1
ATOM 1825 O O . ALA A 1 228 ? 89.318 -21.627 15.956 1.00 34.03 228 ALA A O 1
#

Organism: Cyprinus carpio (NCBI:txid7962)

Sequence (228 aa):
MLGWFAHPIFVDGDYPAMLKEQTEKKKDLCGKELARLPVFTEAEKQRIQGTADFFGLNHLTSRLITESLNSCDAGPNNVGDFQTHTDPTWLPTASDRIQSVPIYITGNGMPTENNGDVFSDTERVDYLKAYINEAMKTHNLDGVRVKGYITTSLMDFFKWLKDSSRPRTPKRSAHLYFDIMRNNGFPLPAEEEMLYGHFQKGFIWSTATAAYQVQSILTNTLYFDSLA

Secondary structure (DSSP, 8-state):
-HHHHHHIIIIISS--HHHHHHHHHHHHHHTS-SS--PPPPHHHHHHHTT--SS---B-----EEEE-----SSSHHHHTTEEEE--TTSPB-SSTT-B------SBB--PPPSSS-TTT-HHHHHHHHHHHHHHHHHHHTS--------BS-SS-----S--S-------HHHHHHHHHHHHTS-PPPGGGS-----PPTTPPP----S------------------

Mean predicted aligned error: 11.49 Å